Protein AF-A0A9N8F2V8-F1 (afdb_monomer_lite)

Sequence (193 aa):
MSPATIAKNGGYVRLTAEDDPAGSDCGPTEKKDFHFPIFTVLSVLLVLVGGTTMIHHCATSRHGSFGSCSGEGACEG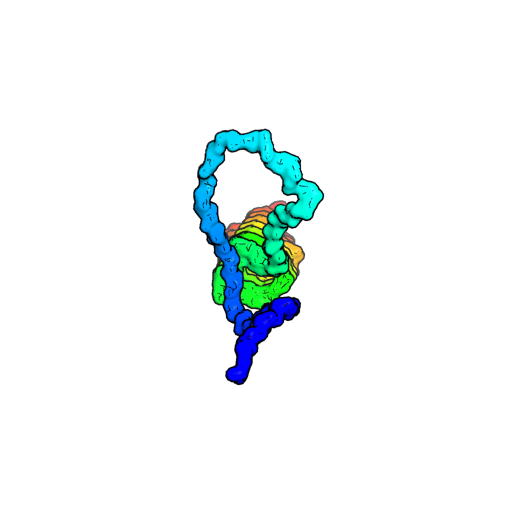NTGTIGFGACNGEHACRFNSASISWGACNGDGACGSNQGPVKQFSCNGDEACSGNSAPAIMWGSCNGDAACQNNSGQIEKASCNGDNACHGNSDHIGPGMCNGDNTCPGNSTTVET

Organism: NCBI:txid568900

InterPro domains:
  IPR019524 Beta-soilenoid domain, diatom-type [PTHR22534] (121-189)
  IPR056057 Domain of unknown function DUF7640 [PF24646] (118-191)

Radius of gyration: 24.84 Å; chains: 1; bounding box: 97×58×32 Å

Foldseek 3Di:
DDDDDDDDDDDDPPPPPDDDPDDDDDDDDDDDDDDDDDDDDDDPPPPPPDDDPVPPPPPPPLFDDALTCQEACLCALECEREEHNASHAHVQQHNPDYHEYHNASHAHLQAANNDEYEYHLASHAHLQARLEQANYAEANASAAHLQAHNPHEDHYANESHEHQQARCHNYAEDHNYSHYHPRHYNHDDHDDD

pLDDT: mean 77.81, std 27.03, range [26.89, 98.88]

Secondary structure (DSSP, 8-state):
---------------------S---------------S-----TTS-SS------------TT-STT-S-STTTTTT--S-B-TT---STTTTTT--SPB-TT---STTTTTT--S-B-TT-S-STTTTTT--SS-B-TT---STTTTTT--S-B-TT-S-STTTTTT--S-B-TT-S-STTSSTT--S-B--

Structure (mmCIF, N/CA/C/O backbone):
data_AF-A0A9N8F2V8-F1
#
_entry.id   AF-A0A9N8F2V8-F1
#
loop_
_atom_site.group_PDB
_atom_site.id
_atom_site.type_symbol
_atom_site.label_atom_id
_atom_site.label_alt_id
_atom_site.label_comp_id
_atom_site.label_asym_id
_atom_site.label_entity_id
_atom_site.label_seq_id
_atom_site.pdbx_PDB_ins_code
_atom_site.Cartn_x
_atom_site.Cartn_y
_atom_site.Cartn_z
_atom_site.occupancy
_atom_site.B_iso_or_equiv
_atom_site.auth_seq_id
_atom_site.auth_comp_id
_atom_site.auth_asym_id
_atom_site.auth_atom_id
_atom_site.pdbx_PDB_model_num
ATOM 1 N N . MET A 1 1 ? -77.816 7.505 -2.450 1.00 29.25 1 MET A N 1
ATOM 2 C CA . MET A 1 1 ? -77.445 7.326 -1.029 1.00 29.25 1 MET A CA 1
ATOM 3 C C . MET A 1 1 ? -76.163 6.513 -1.016 1.00 29.25 1 MET A C 1
ATOM 5 O O . MET A 1 1 ? -76.181 5.446 -1.602 1.00 29.25 1 MET A O 1
ATOM 9 N N . SER A 1 2 ? -75.026 6.914 -0.468 1.00 28.44 2 SER A N 1
ATOM 10 C CA . SER A 1 2 ? -74.581 8.119 0.244 1.00 28.44 2 SER A CA 1
ATOM 11 C C . SER A 1 2 ? -73.026 8.056 0.296 1.00 28.44 2 SER A C 1
ATOM 13 O O . SER A 1 2 ? -72.468 7.045 -0.126 1.00 28.44 2 SER A O 1
ATOM 15 N N . PRO A 1 3 ? -72.323 9.129 0.699 1.00 40.19 3 PRO A N 1
ATOM 16 C CA . PRO A 1 3 ? -71.052 9.570 0.109 1.00 40.19 3 PRO A CA 1
ATOM 17 C C . PRO A 1 3 ? -69.767 9.061 0.795 1.00 40.19 3 PRO A C 1
ATOM 19 O O . PRO A 1 3 ? -69.796 8.386 1.821 1.00 40.19 3 PRO A O 1
ATOM 22 N N . ALA A 1 4 ? -68.629 9.440 0.197 1.00 41.88 4 ALA A N 1
ATOM 23 C CA . ALA A 1 4 ? -67.265 9.215 0.671 1.00 41.88 4 ALA A CA 1
ATOM 24 C C . ALA A 1 4 ? -67.009 9.763 2.088 1.00 41.88 4 ALA A C 1
ATOM 26 O O . ALA A 1 4 ? -67.434 10.868 2.423 1.00 41.88 4 ALA A O 1
ATOM 27 N N . THR A 1 5 ? -66.245 9.007 2.884 1.00 31.61 5 THR A N 1
ATOM 28 C CA . THR A 1 5 ? -65.735 9.424 4.200 1.00 31.61 5 THR A CA 1
ATOM 29 C C . THR A 1 5 ? -64.206 9.421 4.177 1.00 31.61 5 THR A C 1
ATOM 31 O O . THR A 1 5 ? -63.585 8.377 3.999 1.00 31.61 5 THR A O 1
ATOM 34 N N . ILE A 1 6 ? -63.600 10.595 4.366 1.00 38.53 6 ILE A N 1
ATOM 35 C CA . ILE A 1 6 ? -62.177 10.749 4.689 1.00 38.53 6 ILE A CA 1
ATOM 36 C C . ILE A 1 6 ? -62.033 10.546 6.198 1.00 38.53 6 ILE A C 1
ATOM 38 O O . ILE A 1 6 ? -62.563 11.338 6.975 1.00 38.53 6 ILE A O 1
ATOM 42 N N . ALA A 1 7 ? -61.275 9.532 6.610 1.00 32.34 7 ALA A N 1
ATOM 43 C CA . ALA A 1 7 ? -60.756 9.422 7.968 1.00 32.34 7 ALA A CA 1
ATOM 44 C C . ALA A 1 7 ? -59.240 9.665 7.934 1.00 32.34 7 ALA A C 1
ATOM 46 O O . ALA A 1 7 ? -58.475 8.850 7.423 1.00 32.34 7 ALA A O 1
ATOM 47 N N . LYS A 1 8 ? -58.802 10.812 8.464 1.00 46.28 8 LYS A N 1
ATOM 48 C CA . LYS A 1 8 ? -57.394 11.084 8.772 1.00 46.28 8 LYS A CA 1
ATOM 49 C C . LYS A 1 8 ? -57.071 10.427 10.112 1.00 46.28 8 LYS A C 1
ATOM 51 O O . LYS A 1 8 ? -57.431 10.966 11.150 1.00 46.28 8 LYS A O 1
ATOM 56 N N . ASN A 1 9 ? -56.404 9.278 10.079 1.00 35.03 9 ASN A N 1
ATOM 57 C CA . ASN A 1 9 ? -55.717 8.703 11.232 1.00 35.03 9 ASN A CA 1
ATOM 58 C C . ASN A 1 9 ? -54.511 7.879 10.757 1.00 35.03 9 ASN A C 1
ATOM 60 O O . ASN A 1 9 ? -54.674 6.851 10.111 1.00 35.03 9 ASN A O 1
ATOM 64 N N . GLY A 1 10 ? -53.309 8.361 11.084 1.00 40.09 10 GLY A N 1
ATOM 65 C CA . GLY A 1 10 ? -52.162 7.534 11.485 1.00 40.09 10 GLY A CA 1
ATOM 66 C C . GLY A 1 10 ? -51.585 6.485 10.528 1.00 40.09 10 GLY A C 1
ATOM 67 O O . GLY A 1 10 ? -50.896 5.589 11.004 1.00 40.09 10 GLY A O 1
ATOM 68 N N . GLY A 1 11 ? -51.827 6.558 9.220 1.00 26.89 11 GLY A N 1
ATOM 69 C CA . GLY A 1 11 ? -51.254 5.616 8.256 1.00 26.89 11 GLY A CA 1
ATOM 70 C C . GLY A 1 11 ? -49.870 6.043 7.768 1.00 26.89 11 GLY A C 1
ATOM 71 O O . GLY A 1 11 ? -49.771 6.786 6.796 1.00 26.89 11 GLY A O 1
ATOM 72 N N . TYR A 1 12 ? -48.802 5.561 8.409 1.00 33.06 12 TYR A N 1
ATOM 73 C CA . TYR A 1 12 ? -47.501 5.459 7.742 1.00 33.06 12 TYR A CA 1
ATOM 74 C C . TYR A 1 12 ? -47.669 4.534 6.532 1.00 33.06 12 TYR A C 1
ATOM 76 O O . TYR A 1 12 ? -48.054 3.373 6.685 1.00 33.06 12 TYR A O 1
ATOM 84 N N . VAL A 1 13 ? -47.369 5.032 5.335 1.00 31.48 13 VAL A N 1
ATOM 85 C CA . VAL A 1 13 ? -47.171 4.164 4.175 1.00 31.48 13 VAL A CA 1
ATOM 86 C C . VAL A 1 13 ? -45.858 3.424 4.417 1.00 31.48 13 VAL A C 1
ATOM 88 O O . VAL A 1 13 ? -44.779 4.003 4.307 1.00 31.48 13 VAL A O 1
ATOM 91 N N . ARG A 1 14 ? -45.944 2.150 4.815 1.00 38.12 14 ARG A N 1
ATOM 92 C CA . ARG A 1 14 ? -44.817 1.220 4.716 1.00 38.12 14 ARG A CA 1
ATOM 93 C C . ARG A 1 14 ? -44.563 1.007 3.227 1.00 38.12 14 ARG A C 1
ATOM 95 O O . ARG A 1 14 ? -45.300 0.263 2.590 1.00 38.12 14 ARG A O 1
ATOM 102 N N . LEU A 1 15 ? -43.540 1.662 2.690 1.00 31.22 15 LEU A N 1
ATOM 103 C CA . LEU A 1 15 ? -42.884 1.155 1.494 1.00 31.22 15 LEU A CA 1
ATOM 104 C C . LEU A 1 15 ? -42.087 -0.065 1.959 1.00 31.22 15 LEU A C 1
ATOM 106 O O . LEU A 1 15 ? -41.149 0.057 2.747 1.00 31.22 15 LEU A O 1
ATOM 110 N N . THR A 1 16 ? -42.557 -1.252 1.596 1.00 33.12 16 THR A N 1
ATOM 111 C CA . THR A 1 16 ? -41.766 -2.473 1.705 1.00 33.12 16 THR A CA 1
ATOM 112 C C . THR A 1 16 ? -40.553 -2.300 0.802 1.00 33.12 16 THR A C 1
ATOM 114 O O . THR A 1 16 ? -40.714 -1.983 -0.372 1.00 33.12 16 THR A O 1
ATOM 117 N N . ALA A 1 17 ? -39.355 -2.440 1.371 1.00 36.47 17 ALA A N 1
ATOM 118 C CA . ALA A 1 17 ? -38.138 -2.600 0.592 1.00 36.47 17 ALA A CA 1
ATOM 119 C C . ALA A 1 17 ? -38.263 -3.935 -0.147 1.00 36.47 17 ALA A C 1
ATOM 121 O O . ALA A 1 17 ? -38.133 -4.997 0.461 1.00 36.47 17 ALA A O 1
ATOM 122 N N . GLU A 1 18 ? -38.649 -3.853 -1.413 1.00 34.34 18 GLU A N 1
ATOM 123 C CA . GLU A 1 18 ? -38.415 -4.912 -2.381 1.00 34.34 18 GLU A CA 1
ATOM 124 C C . GLU A 1 18 ? -36.960 -4.793 -2.847 1.00 34.34 18 GLU A C 1
ATOM 126 O O . GLU A 1 18 ? -36.374 -3.711 -2.833 1.00 34.34 18 GLU A O 1
ATOM 131 N N . ASP A 1 19 ? -36.373 -5.945 -3.131 1.00 36.28 19 ASP A N 1
ATOM 132 C CA . ASP A 1 19 ? -34.954 -6.195 -3.340 1.00 36.28 19 ASP A CA 1
ATOM 133 C C . ASP A 1 19 ? -34.280 -5.245 -4.351 1.00 36.28 19 ASP A C 1
ATOM 135 O O . ASP A 1 19 ? -34.554 -5.325 -5.545 1.00 36.28 19 ASP A O 1
ATOM 139 N N . ASP A 1 20 ? -33.319 -4.433 -3.893 1.00 35.50 20 ASP A N 1
ATOM 140 C CA . ASP A 1 20 ? -32.356 -3.743 -4.765 1.00 35.50 20 ASP A CA 1
ATOM 141 C C . ASP A 1 20 ? -30.947 -4.338 -4.554 1.00 35.50 20 ASP A C 1
ATOM 143 O O . ASP A 1 20 ? -30.292 -4.063 -3.539 1.00 35.50 20 ASP A O 1
ATOM 147 N N . PRO A 1 21 ? -30.451 -5.180 -5.482 1.00 39.88 21 PRO A N 1
ATOM 148 C CA . PRO A 1 21 ? -29.066 -5.613 -5.512 1.00 39.88 21 PRO A CA 1
ATOM 149 C C . PRO A 1 21 ? -28.220 -4.567 -6.255 1.00 39.88 21 PRO A C 1
ATOM 151 O O . PRO A 1 21 ? -28.520 -4.215 -7.388 1.00 39.88 21 PRO A O 1
ATOM 154 N N . ALA A 1 22 ? -27.123 -4.141 -5.627 1.00 41.94 22 ALA A N 1
ATOM 155 C CA . ALA A 1 22 ? -26.051 -3.316 -6.197 1.00 41.94 22 ALA A CA 1
ATOM 156 C C . ALA A 1 22 ? -26.420 -1.883 -6.658 1.00 41.94 22 ALA A C 1
ATOM 158 O O . ALA A 1 22 ? -27.154 -1.663 -7.611 1.00 41.94 22 ALA A O 1
ATOM 159 N N . GLY A 1 23 ? -25.762 -0.895 -6.038 1.00 48.50 23 GLY A N 1
ATOM 160 C CA . GLY A 1 23 ? -25.629 0.462 -6.580 1.00 48.50 23 GLY A CA 1
ATOM 161 C C . GLY A 1 23 ? -26.514 1.513 -5.912 1.00 48.50 23 GLY A C 1
ATOM 162 O O . GLY A 1 23 ? -27.555 1.884 -6.441 1.00 48.50 23 GLY A O 1
ATOM 163 N N . SER A 1 24 ? -26.072 2.066 -4.778 1.00 45.72 24 SER A N 1
ATOM 164 C CA . SER A 1 24 ? -26.657 3.298 -4.233 1.00 45.72 24 SER A CA 1
ATOM 165 C C . SER A 1 24 ? -25.718 4.481 -4.468 1.00 45.72 24 SER A C 1
ATOM 167 O O . SER A 1 24 ? -24.739 4.686 -3.746 1.00 45.72 24 SER A O 1
ATOM 169 N N . ASP A 1 25 ? -26.063 5.228 -5.509 1.00 39.81 25 ASP A N 1
ATOM 170 C CA . ASP A 1 25 ? -25.482 6.480 -5.976 1.00 39.81 25 ASP A CA 1
ATOM 171 C C . ASP A 1 25 ? -25.506 7.561 -4.873 1.00 39.81 25 ASP A C 1
ATOM 173 O O . ASP A 1 25 ? -26.567 7.931 -4.367 1.00 39.81 25 ASP A O 1
ATOM 177 N N . CYS A 1 26 ? -24.338 8.087 -4.493 1.00 45.00 26 CYS A N 1
ATOM 178 C CA . CYS A 1 26 ? -24.201 9.223 -3.572 1.00 45.00 26 CYS A CA 1
ATOM 179 C C . CYS A 1 26 ? -23.613 10.437 -4.315 1.00 45.00 26 CYS A C 1
ATOM 181 O O . CYS A 1 26 ? -22.503 10.881 -4.017 1.00 45.00 26 CYS A O 1
ATOM 183 N N . GLY A 1 27 ? -24.331 10.961 -5.312 1.00 36.22 27 GLY A N 1
ATOM 184 C CA . GLY A 1 27 ? -23.970 12.201 -6.015 1.00 36.22 27 GLY A CA 1
ATOM 185 C C . GLY A 1 27 ? -24.454 13.471 -5.289 1.00 36.22 27 GLY A C 1
ATOM 186 O O . GLY A 1 27 ? -25.448 13.421 -4.559 1.00 36.22 27 GLY A O 1
ATOM 187 N N . PRO A 1 28 ? -23.798 14.637 -5.468 1.00 37.59 28 PRO A N 1
ATOM 188 C CA . PRO A 1 28 ? -24.218 15.878 -4.835 1.00 37.59 28 PRO A CA 1
ATOM 189 C C . PRO A 1 28 ? -25.418 16.467 -5.585 1.00 37.59 28 PRO A C 1
ATOM 191 O O . PRO A 1 28 ? -25.350 16.734 -6.783 1.00 37.59 28 PRO A O 1
ATOM 194 N N . THR A 1 29 ? -26.514 16.753 -4.881 1.00 35.34 29 THR A N 1
ATOM 195 C CA . THR A 1 29 ? -27.511 17.695 -5.402 1.00 35.34 29 THR A CA 1
ATOM 196 C C . THR A 1 29 ? -26.920 19.101 -5.322 1.00 35.34 29 THR A C 1
ATOM 198 O O . THR A 1 29 ? -26.902 19.703 -4.246 1.00 35.34 29 THR A O 1
ATOM 201 N N . GLU A 1 30 ? -26.432 19.637 -6.443 1.00 40.56 30 GLU A N 1
ATOM 202 C CA . GLU A 1 30 ? -26.206 21.076 -6.579 1.00 40.56 30 GLU A CA 1
ATOM 203 C C . GLU A 1 30 ? -27.518 21.812 -6.262 1.00 40.56 30 GLU A C 1
ATOM 205 O O . GLU A 1 30 ? -28.493 21.722 -7.010 1.00 40.56 30 GLU A O 1
ATOM 210 N N . LYS A 1 31 ? -27.554 22.579 -5.169 1.00 32.16 31 LYS A N 1
ATOM 211 C CA . LYS A 1 31 ? -28.490 23.701 -5.057 1.00 32.16 31 LYS A CA 1
ATOM 212 C C . LYS A 1 31 ? -27.735 24.978 -5.367 1.00 32.16 31 LYS A C 1
ATOM 214 O O . LYS A 1 31 ? -26.935 25.458 -4.569 1.00 32.16 31 LYS A O 1
ATOM 219 N N . LYS A 1 32 ? -28.007 25.481 -6.565 1.00 35.25 32 LYS A N 1
ATOM 220 C CA . LYS A 1 32 ? -27.600 26.795 -7.033 1.00 35.25 32 LYS A CA 1
ATOM 221 C C . LYS A 1 32 ? -28.274 27.907 -6.223 1.00 35.25 32 LYS A C 1
ATOM 223 O O . LYS A 1 32 ? -29.397 27.761 -5.741 1.00 35.25 32 LYS A O 1
ATOM 228 N N . ASP A 1 33 ? -27.527 29.004 -6.180 1.00 33.19 33 ASP A N 1
ATOM 229 C CA . ASP A 1 33 ? -27.914 30.397 -5.955 1.00 33.19 33 ASP A CA 1
ATOM 230 C C . ASP A 1 33 ? -27.968 30.909 -4.511 1.00 33.19 33 ASP A C 1
ATOM 232 O O . ASP A 1 33 ? -28.994 30.959 -3.835 1.00 33.19 33 ASP A O 1
ATOM 236 N N . PHE A 1 34 ? -26.801 31.407 -4.090 1.00 40.47 34 PHE A N 1
ATOM 237 C CA . PHE A 1 34 ? -26.632 32.347 -2.993 1.00 40.47 34 PHE A CA 1
ATOM 238 C C . PHE A 1 34 ? -26.636 33.777 -3.553 1.00 40.47 34 PHE A C 1
ATOM 240 O O . PHE A 1 34 ? -25.674 34.200 -4.194 1.00 40.47 34 PHE A O 1
ATOM 247 N N . HIS A 1 35 ? -27.704 34.531 -3.292 1.00 36.41 35 HIS A N 1
ATOM 248 C CA . HIS A 1 35 ? -27.644 35.989 -3.157 1.00 36.41 35 HIS A CA 1
ATOM 249 C C . HIS A 1 35 ? -28.951 36.525 -2.564 1.00 36.41 35 HIS A C 1
ATOM 251 O O . HIS A 1 35 ? -29.979 36.448 -3.220 1.00 36.41 35 HIS A O 1
ATOM 257 N N . PHE A 1 36 ? -28.905 37.133 -1.376 1.00 34.44 36 PHE A N 1
ATOM 258 C CA . PHE A 1 36 ? -29.790 38.248 -1.010 1.00 34.44 36 PHE A CA 1
ATOM 259 C C . PHE A 1 36 ? -29.058 39.158 -0.001 1.00 34.44 36 PHE A C 1
ATOM 261 O O . PHE A 1 36 ? -28.475 38.649 0.959 1.00 34.44 36 PHE A O 1
ATOM 268 N N . PRO A 1 37 ? -29.010 40.483 -0.237 1.00 35.88 37 PRO A N 1
ATOM 269 C CA . PRO A 1 37 ? -28.226 41.424 0.552 1.00 35.88 37 PRO A CA 1
ATOM 270 C C . PRO A 1 37 ? -28.913 41.796 1.876 1.00 35.88 37 PRO A C 1
ATOM 272 O O . PRO A 1 37 ? -30.120 41.657 2.029 1.00 35.88 37 PRO A O 1
ATOM 275 N N . ILE A 1 38 ? -2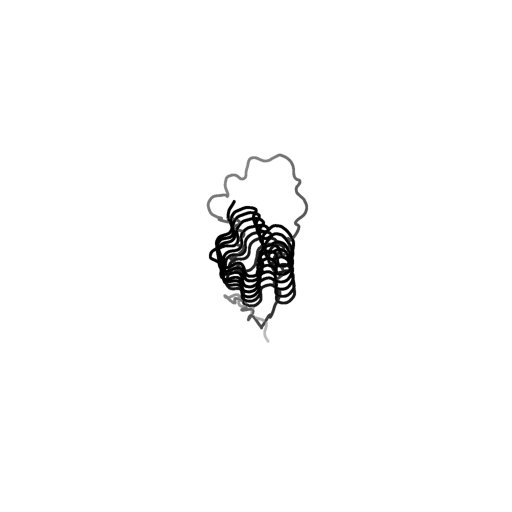8.077 42.267 2.806 1.00 50.44 38 ILE A N 1
ATOM 276 C CA . ILE A 1 38 ? -28.275 43.264 3.878 1.00 50.44 38 ILE A CA 1
ATOM 277 C C . ILE A 1 38 ? -29.737 43.700 4.140 1.00 50.44 38 ILE A C 1
ATOM 279 O O . ILE A 1 38 ? -30.413 44.154 3.228 1.00 50.44 38 ILE A O 1
ATOM 283 N N . PHE A 1 39 ? -30.117 43.702 5.431 1.00 42.69 39 PHE A N 1
ATOM 284 C CA . PHE A 1 39 ? -31.341 44.217 6.088 1.00 42.69 39 PHE A CA 1
ATOM 285 C C . PHE A 1 39 ? -32.352 43.149 6.549 1.00 42.69 39 PHE A C 1
ATOM 287 O O . PHE A 1 39 ? -33.236 42.731 5.814 1.00 42.69 39 PHE A O 1
ATOM 294 N N . THR A 1 40 ? -32.307 42.784 7.835 1.00 45.53 40 THR A N 1
ATOM 295 C CA . THR A 1 40 ? -33.306 43.207 8.845 1.00 45.53 40 THR A CA 1
ATOM 296 C C . THR A 1 40 ? -33.057 42.488 10.175 1.00 45.53 40 THR A C 1
ATOM 298 O O . THR A 1 40 ? -33.166 41.274 10.318 1.00 45.53 40 THR A O 1
ATOM 301 N N . VAL A 1 41 ? -32.691 43.282 11.175 1.00 49.38 41 VAL A N 1
ATOM 302 C CA . VAL A 1 41 ? -32.458 42.890 12.565 1.00 49.38 41 VAL A CA 1
ATOM 303 C C . VAL A 1 41 ? -33.821 42.749 13.256 1.00 49.38 41 VAL A C 1
ATOM 305 O O . VAL A 1 41 ? -34.238 43.670 13.944 1.00 49.38 41 VAL A O 1
ATOM 308 N N . LEU A 1 42 ? -34.573 41.664 13.016 1.00 44.31 42 LEU A N 1
ATOM 309 C CA . LEU A 1 42 ? -35.801 41.365 13.784 1.00 44.31 42 LEU A CA 1
ATOM 310 C C . LEU A 1 42 ? -36.321 39.916 13.639 1.00 44.31 42 LEU A C 1
ATOM 312 O O . LEU A 1 42 ? -37.507 39.691 13.421 1.00 44.31 42 LEU A O 1
ATOM 316 N N . SER A 1 43 ? -35.459 38.909 13.772 1.00 44.44 43 SER A N 1
ATOM 317 C CA . SER A 1 43 ? -35.891 37.493 13.800 1.00 44.44 43 SER A CA 1
ATOM 318 C C . SER A 1 43 ? -35.176 36.637 14.856 1.00 44.44 43 SER A C 1
ATOM 320 O O . SER A 1 43 ? -35.322 35.419 14.891 1.00 44.44 43 SER A O 1
ATOM 322 N N . VAL A 1 44 ? -34.490 37.276 15.811 1.00 46.66 44 VAL A N 1
ATOM 323 C CA . VAL A 1 44 ? -33.744 36.630 16.916 1.00 46.66 44 VAL A CA 1
ATOM 324 C C . VAL A 1 44 ? -34.659 35.973 17.978 1.00 46.66 44 VAL A C 1
ATOM 326 O O . VAL A 1 44 ? -34.177 35.420 18.958 1.00 46.66 44 VAL A O 1
ATOM 329 N N . LEU A 1 45 ? -35.984 35.941 17.786 1.00 40.97 45 LEU A N 1
ATOM 330 C CA . LEU A 1 45 ? -36.942 35.387 18.760 1.00 40.97 45 LEU A CA 1
ATOM 331 C C . LEU A 1 45 ? -37.602 34.053 18.363 1.00 40.97 45 LEU A C 1
ATOM 333 O O . LEU A 1 45 ? -38.637 33.696 18.919 1.00 40.97 45 LEU A O 1
ATOM 337 N N . LEU A 1 46 ? -37.004 33.285 17.445 1.00 43.50 46 LEU A N 1
ATOM 338 C CA . LEU A 1 46 ? -37.517 31.958 17.059 1.00 43.50 46 LEU A CA 1
ATOM 339 C C . LEU A 1 46 ? -36.424 30.879 16.959 1.00 43.50 46 LEU A C 1
ATOM 341 O O . LEU A 1 46 ? -36.493 29.987 16.123 1.00 43.50 46 LEU A O 1
ATOM 345 N N . VAL A 1 47 ? -35.413 30.943 17.832 1.00 46.91 47 VAL A N 1
ATOM 346 C CA . VAL A 1 47 ? -34.311 29.953 17.884 1.00 46.91 47 VAL A CA 1
ATOM 347 C C . VAL A 1 47 ? -34.406 29.019 19.111 1.00 46.91 47 VAL A C 1
ATOM 349 O O . VAL A 1 47 ? -33.513 28.217 19.348 1.00 46.91 47 VAL A O 1
ATOM 352 N N . LEU A 1 48 ? -35.496 29.052 19.896 1.00 43.16 48 LEU A N 1
ATOM 353 C CA . LEU A 1 48 ? -35.568 28.325 21.182 1.00 43.16 48 LEU A CA 1
ATOM 354 C C . LEU A 1 48 ? -36.396 27.023 21.233 1.00 43.16 48 LEU A C 1
ATOM 356 O O . LEU A 1 48 ? -36.476 26.441 22.309 1.00 43.16 48 LEU A O 1
ATOM 360 N N . VAL A 1 49 ? -36.967 26.495 20.138 1.00 47.47 49 VAL A N 1
ATOM 361 C CA . VAL A 1 49 ? -37.678 25.183 20.216 1.00 47.47 49 VAL A CA 1
ATOM 362 C C . VAL A 1 49 ? -37.564 24.278 18.977 1.00 47.47 49 VAL A C 1
ATOM 364 O O . VAL A 1 49 ? -38.171 23.214 18.932 1.00 47.47 49 VAL A O 1
ATOM 367 N N . GLY A 1 50 ? -36.784 24.646 17.960 1.00 37.12 50 GLY A N 1
ATOM 368 C CA . GLY A 1 50 ? -36.743 23.916 16.687 1.00 37.12 50 GLY A CA 1
ATOM 369 C C . GLY A 1 50 ? -35.339 23.476 16.319 1.00 37.12 50 GLY A C 1
ATOM 370 O O . GLY A 1 50 ? -34.708 24.092 15.467 1.00 37.12 50 GLY A O 1
ATOM 371 N N . GLY A 1 51 ? -34.848 22.421 16.967 1.00 50.12 51 GLY A N 1
ATOM 372 C CA . GLY A 1 51 ? -33.623 21.753 16.551 1.00 50.12 51 GLY A CA 1
ATOM 373 C C . GLY A 1 51 ? -33.719 21.302 15.095 1.00 50.12 51 GLY A C 1
ATOM 374 O O . GLY A 1 51 ? -34.514 20.435 14.762 1.00 50.12 51 GLY A O 1
ATOM 375 N N . THR A 1 52 ? -32.875 21.865 14.240 1.00 43.72 52 THR A N 1
ATOM 376 C CA . THR A 1 52 ? -32.343 21.157 13.075 1.00 43.72 52 THR A CA 1
ATOM 377 C C . THR A 1 52 ? -30.865 21.491 12.997 1.00 43.72 52 THR A C 1
ATOM 379 O O . THR A 1 52 ? -30.395 22.297 12.199 1.00 43.72 52 THR A O 1
ATOM 382 N N . THR A 1 53 ? -30.093 20.846 13.870 1.00 38.91 53 THR A N 1
ATOM 383 C CA . THR A 1 53 ? -28.752 20.464 13.457 1.00 38.91 53 THR A CA 1
ATOM 384 C C . THR A 1 53 ? -28.939 19.726 12.133 1.00 38.91 53 THR A C 1
ATOM 386 O O . THR A 1 53 ? -29.551 18.661 12.080 1.00 38.91 53 THR A O 1
ATOM 389 N N . MET A 1 54 ? -28.480 20.326 11.036 1.00 41.06 54 MET A N 1
ATOM 390 C CA . MET A 1 54 ? -28.218 19.610 9.794 1.00 41.06 54 MET A CA 1
ATOM 391 C C . MET A 1 54 ? -27.049 18.675 10.087 1.00 41.06 54 MET A C 1
ATOM 393 O O . MET A 1 54 ? -25.916 18.900 9.672 1.00 41.06 54 MET A O 1
ATOM 397 N N . ILE A 1 55 ? -27.319 17.642 10.880 1.00 43.69 55 ILE A N 1
ATOM 398 C CA . ILE A 1 55 ? -26.489 16.464 10.928 1.00 43.69 55 ILE A CA 1
ATOM 399 C C . ILE A 1 55 ? -26.759 15.844 9.563 1.00 43.69 55 ILE A C 1
ATOM 401 O O . ILE A 1 55 ? -27.745 15.128 9.377 1.00 43.69 55 ILE A O 1
ATOM 405 N N . HIS A 1 56 ? -25.932 16.213 8.582 1.00 37.72 56 HIS A N 1
ATOM 406 C CA . HIS A 1 56 ? -25.685 15.368 7.428 1.00 37.72 56 HIS A CA 1
ATOM 407 C C . HIS A 1 56 ? -25.169 14.053 8.006 1.00 37.72 56 HIS A C 1
ATOM 409 O O . HIS A 1 56 ? -23.972 13.826 8.153 1.00 37.72 56 HIS A O 1
ATOM 415 N N . HIS A 1 57 ? -26.110 13.210 8.417 1.00 38.19 57 HIS A N 1
ATOM 416 C CA . HIS A 1 57 ? -25.885 11.804 8.610 1.00 38.19 57 HIS A CA 1
ATOM 417 C C . HIS A 1 57 ? -25.646 11.267 7.204 1.00 38.19 57 HIS A C 1
ATOM 419 O O . HIS A 1 57 ? -26.549 10.734 6.566 1.00 38.19 57 HIS A O 1
ATOM 425 N N . CYS A 1 58 ? -24.405 11.382 6.732 1.00 42.88 58 CYS A N 1
ATOM 426 C CA . CYS A 1 58 ? -23.850 10.241 6.037 1.00 42.88 58 CYS A CA 1
ATOM 427 C C . CYS A 1 58 ? -23.794 9.161 7.116 1.00 42.88 58 CYS A C 1
ATOM 429 O O . CYS A 1 58 ? -22.855 9.091 7.910 1.00 42.88 58 CYS A O 1
ATOM 431 N N . ALA A 1 59 ? -24.905 8.433 7.267 1.00 41.28 59 ALA A N 1
ATOM 432 C CA . ALA A 1 59 ? -24.895 7.196 8.011 1.00 41.28 59 ALA A CA 1
ATOM 433 C C . ALA A 1 59 ? -23.691 6.423 7.488 1.00 41.28 59 ALA A C 1
ATOM 435 O O . ALA A 1 59 ? -23.474 6.378 6.280 1.00 41.28 59 ALA A O 1
ATOM 436 N N . THR A 1 60 ? -22.896 5.914 8.418 1.00 46.06 60 THR A N 1
ATOM 437 C CA . THR A 1 60 ? -21.734 5.056 8.229 1.00 46.06 60 THR A CA 1
ATOM 438 C C . THR A 1 60 ? -22.068 3.892 7.298 1.00 46.06 60 THR A C 1
ATOM 440 O O . THR A 1 60 ? -22.264 2.758 7.736 1.00 46.06 60 THR A O 1
ATOM 443 N N . SER A 1 61 ? -22.171 4.147 6.003 1.00 46.97 61 SER A N 1
ATOM 444 C CA . SER A 1 61 ? -22.049 3.107 5.016 1.00 46.97 61 SER A CA 1
ATOM 445 C C . SER A 1 61 ? -20.594 2.694 5.130 1.00 46.97 61 SER A C 1
ATOM 447 O O . SER A 1 61 ? -19.671 3.506 5.053 1.00 46.97 61 SER A O 1
ATOM 449 N N . ARG A 1 62 ? -20.369 1.405 5.369 1.00 51.81 62 ARG A N 1
ATOM 450 C CA . ARG A 1 62 ? -19.014 0.845 5.406 1.00 51.81 62 ARG A CA 1
ATOM 451 C C . ARG A 1 62 ? -18.272 1.039 4.065 1.00 51.81 62 ARG A C 1
ATOM 453 O O . ARG A 1 62 ? -17.124 0.634 3.954 1.00 51.81 62 ARG A O 1
ATOM 460 N N . HIS A 1 63 ? -18.938 1.621 3.060 1.00 53.66 63 HIS A N 1
ATOM 461 C CA . HIS A 1 63 ? -18.532 1.762 1.664 1.00 53.66 63 HIS A CA 1
ATOM 462 C C . HIS A 1 63 ? -18.695 3.193 1.095 1.00 53.66 63 HIS A C 1
ATOM 464 O O . HIS A 1 63 ? -18.336 3.414 -0.052 1.00 53.66 63 HIS A O 1
ATOM 470 N N . GLY A 1 64 ? -19.238 4.176 1.828 1.00 53.34 64 GLY A N 1
ATOM 471 C CA . GLY A 1 64 ? -19.650 5.464 1.237 1.00 53.34 64 GLY A CA 1
ATOM 472 C C . GLY A 1 64 ? -18.784 6.646 1.631 1.00 53.34 64 GLY A C 1
ATOM 473 O O . GLY A 1 64 ? -19.178 7.499 2.428 1.00 53.34 64 GLY A O 1
ATOM 474 N N . SER A 1 65 ? -17.636 6.737 0.975 1.00 60.06 65 SER A N 1
ATOM 475 C CA . SER A 1 65 ? -17.003 8.024 0.723 1.00 60.06 65 SER A CA 1
ATOM 476 C C . SER A 1 65 ? -17.133 8.345 -0.767 1.00 60.06 65 SER A C 1
ATOM 478 O O . SER A 1 65 ? -17.057 7.451 -1.602 1.00 60.06 65 SER A O 1
ATOM 480 N N . PHE A 1 66 ? -17.379 9.611 -1.104 1.00 76.38 66 PHE A N 1
ATOM 481 C CA . PHE A 1 66 ? -17.544 10.057 -2.491 1.00 76.38 66 PHE A CA 1
ATOM 482 C C . PHE A 1 66 ? -16.362 9.603 -3.374 1.00 76.38 66 PHE A C 1
ATOM 484 O O . PHE A 1 66 ? -15.207 9.693 -2.956 1.00 76.38 66 PHE A O 1
ATOM 491 N N . GLY A 1 67 ? -16.653 9.106 -4.581 1.00 82.00 67 GLY A N 1
ATOM 492 C CA . GLY A 1 67 ? -15.637 8.631 -5.529 1.00 82.00 67 GLY A CA 1
ATOM 493 C C . GLY A 1 67 ? -14.933 7.322 -5.145 1.00 82.00 67 GLY A C 1
ATOM 494 O O . GLY A 1 67 ? -13.820 7.095 -5.612 1.00 82.00 67 GLY A O 1
ATOM 495 N N . SER A 1 68 ? -15.534 6.500 -4.281 1.00 91.06 68 SER A N 1
ATOM 496 C CA . SER A 1 68 ? -15.030 5.166 -3.925 1.00 91.06 68 SER A CA 1
ATOM 497 C C . SER A 1 68 ? -15.920 4.056 -4.479 1.00 91.06 68 SER A C 1
ATOM 499 O O . SER A 1 68 ? -17.086 4.297 -4.789 1.00 91.06 68 SER A O 1
ATOM 501 N N . CYS A 1 69 ? -15.389 2.830 -4.544 1.00 94.44 69 CYS A N 1
ATOM 502 C CA . CYS A 1 69 ? -16.111 1.655 -5.050 1.00 94.44 69 CYS A CA 1
ATOM 503 C C . CYS A 1 69 ? -16.592 1.821 -6.503 1.00 94.44 69 CYS A C 1
ATOM 505 O O . CYS A 1 69 ? -17.656 1.319 -6.872 1.00 94.44 69 CYS A O 1
ATOM 507 N N . SER A 1 70 ? -15.820 2.536 -7.327 1.00 91.88 70 SER A N 1
ATOM 508 C CA . SER A 1 70 ? -16.144 2.770 -8.736 1.00 91.88 70 SER A CA 1
ATOM 509 C C . SER A 1 70 ? -15.581 1.622 -9.579 1.00 91.88 70 SER A C 1
ATOM 511 O O . SER A 1 70 ? -14.430 1.662 -10.002 1.00 91.88 70 SER A O 1
ATOM 513 N N . GLY A 1 71 ? -16.369 0.568 -9.771 1.00 92.88 71 GLY A N 1
ATOM 514 C CA . GLY A 1 71 ? -16.000 -0.608 -10.563 1.00 92.88 71 GLY A CA 1
ATOM 515 C C . GLY A 1 71 ? -16.956 -1.771 -10.308 1.00 92.88 71 GLY A C 1
ATOM 516 O O . GLY A 1 71 ? -17.627 -1.816 -9.271 1.00 92.88 71 GLY A O 1
ATOM 517 N N . GLU A 1 72 ? -17.051 -2.710 -11.250 1.00 94.75 72 GLU A N 1
ATOM 518 C CA . GLU A 1 72 ? -17.905 -3.886 -11.070 1.00 94.75 72 GLU A CA 1
ATOM 519 C C . GLU A 1 72 ? -17.430 -4.700 -9.863 1.00 94.75 72 GLU A C 1
ATOM 521 O O . GLU A 1 72 ? -16.251 -5.021 -9.720 1.00 94.75 72 GLU A O 1
ATOM 526 N N . GLY A 1 73 ? -18.347 -4.960 -8.926 1.00 94.31 73 GLY A N 1
ATOM 527 C CA . GLY A 1 73 ? -18.037 -5.697 -7.703 1.00 94.31 73 GLY A CA 1
ATOM 528 C C . GLY A 1 73 ? -16.880 -5.111 -6.882 1.00 94.31 73 GLY A C 1
ATOM 529 O O . GLY A 1 73 ? -16.316 -5.842 -6.067 1.00 94.31 73 GLY A O 1
ATOM 530 N N . ALA A 1 74 ? -16.525 -3.829 -7.070 1.00 96.75 74 ALA A N 1
ATOM 531 C CA . ALA A 1 74 ? -15.328 -3.207 -6.499 1.00 96.75 74 ALA A CA 1
ATOM 532 C C . ALA A 1 74 ? -15.217 -3.418 -4.987 1.00 96.75 74 ALA A C 1
ATOM 534 O O . ALA A 1 74 ? -14.140 -3.665 -4.462 1.00 96.75 74 ALA A O 1
ATOM 535 N N . CYS A 1 75 ? -16.343 -3.371 -4.282 1.00 96.56 75 CYS A N 1
ATOM 536 C CA . CYS A 1 75 ? -16.394 -3.530 -2.833 1.00 96.56 75 CYS A CA 1
ATOM 537 C C . CYS A 1 75 ? -17.220 -4.749 -2.401 1.00 96.56 75 CYS A C 1
ATOM 539 O O . CYS A 1 75 ? -17.587 -4.866 -1.234 1.00 96.56 75 CYS A O 1
ATOM 541 N N . GLU A 1 76 ? -17.524 -5.676 -3.314 1.00 95.31 76 GLU A N 1
ATOM 542 C CA . GLU A 1 76 ? -18.303 -6.878 -3.002 1.00 95.31 76 GLU A CA 1
ATOM 543 C C . GLU A 1 76 ? -17.686 -7.630 -1.809 1.00 95.31 76 GLU A C 1
ATOM 545 O O . GLU A 1 76 ? -16.497 -7.940 -1.788 1.00 95.31 76 GLU A O 1
ATOM 550 N N . GLY A 1 77 ? -18.489 -7.895 -0.775 1.00 95.25 77 GLY A N 1
ATOM 551 C CA . GLY A 1 77 ? -18.038 -8.626 0.411 1.00 95.25 77 GLY A CA 1
ATOM 552 C C . GLY A 1 77 ? -17.009 -7.899 1.288 1.00 95.25 77 GLY A C 1
ATOM 553 O O . GLY A 1 77 ? -16.511 -8.499 2.239 1.00 95.25 77 GLY A O 1
ATOM 554 N N . ASN A 1 78 ? -16.695 -6.624 1.025 1.00 95.69 78 ASN A N 1
ATOM 555 C CA . ASN A 1 78 ? -15.824 -5.838 1.895 1.00 95.69 78 ASN A CA 1
ATOM 556 C C . ASN A 1 78 ? -16.483 -5.598 3.266 1.00 95.69 78 ASN A C 1
ATOM 558 O O . ASN A 1 78 ? -17.600 -5.074 3.357 1.00 95.69 78 ASN A O 1
ATOM 562 N N . THR A 1 79 ? -15.755 -5.921 4.334 1.00 95.56 79 THR A N 1
ATOM 563 C CA . THR A 1 79 ? -16.165 -5.699 5.731 1.00 95.56 79 THR A CA 1
ATOM 564 C C . THR A 1 79 ? -15.384 -4.579 6.422 1.00 95.56 79 THR A C 1
ATOM 566 O O . THR A 1 79 ? -15.831 -4.097 7.468 1.00 95.56 79 THR A O 1
ATOM 569 N N . GLY A 1 80 ? -14.269 -4.142 5.824 1.00 94.50 80 GLY A N 1
ATOM 570 C CA . GLY A 1 80 ? -13.430 -3.046 6.302 1.00 94.50 80 GLY A CA 1
ATOM 571 C C . GLY A 1 80 ? -13.980 -1.652 5.977 1.00 94.50 80 GLY A C 1
ATOM 572 O O . GLY A 1 80 ? -14.966 -1.500 5.257 1.00 94.50 80 GLY A O 1
ATOM 573 N N . THR A 1 81 ? -13.352 -0.608 6.520 1.00 94.56 81 THR A N 1
ATOM 574 C CA . THR A 1 81 ? -13.714 0.789 6.220 1.00 94.56 81 THR A CA 1
ATOM 575 C C . THR A 1 81 ? -13.043 1.262 4.937 1.00 94.56 81 THR A C 1
ATOM 577 O O . THR A 1 81 ? -11.846 1.030 4.777 1.00 94.56 81 THR A O 1
ATOM 580 N N . ILE A 1 82 ? -13.765 2.002 4.095 1.00 95.81 82 ILE A N 1
ATOM 581 C CA . ILE A 1 82 ? -13.243 2.551 2.837 1.00 95.81 82 ILE A CA 1
ATOM 582 C C . ILE A 1 82 ? -13.187 4.082 2.904 1.00 95.81 82 ILE A C 1
ATOM 584 O O . ILE A 1 82 ? -14.196 4.749 3.149 1.00 95.81 82 ILE A O 1
ATOM 588 N N . GLY A 1 83 ? -11.991 4.637 2.704 1.00 94.12 83 GLY A N 1
ATOM 589 C CA . GLY A 1 83 ? -11.759 6.073 2.570 1.00 94.12 83 GLY A CA 1
ATOM 590 C C . GLY A 1 83 ? -12.229 6.628 1.223 1.00 94.12 83 GLY A C 1
ATOM 591 O O . GLY A 1 83 ? -12.572 5.882 0.314 1.00 94.12 83 GLY A O 1
ATOM 592 N N . PHE A 1 84 ? -12.248 7.954 1.088 1.00 93.62 84 PHE A N 1
ATOM 593 C CA . PHE A 1 84 ? -12.616 8.642 -0.159 1.00 93.62 84 PHE A CA 1
ATOM 594 C C . PHE A 1 84 ? -11.680 8.268 -1.318 1.00 93.62 84 PHE A C 1
ATOM 596 O O . PHE A 1 84 ? -10.485 8.066 -1.104 1.00 93.62 84 PHE A O 1
ATOM 603 N N . GLY A 1 85 ? -12.193 8.226 -2.550 1.00 93.25 85 GLY A N 1
ATOM 604 C CA . GLY A 1 85 ? -11.355 8.026 -3.737 1.00 93.25 85 GLY A CA 1
ATOM 605 C C . GLY A 1 85 ? -10.616 6.684 -3.772 1.00 93.25 85 GLY A C 1
ATOM 606 O O . GLY A 1 85 ? -9.554 6.614 -4.383 1.00 93.25 85 GLY A O 1
ATOM 607 N N . ALA A 1 86 ? -11.103 5.672 -3.054 1.00 97.12 86 ALA A N 1
ATOM 608 C CA . ALA A 1 86 ? -10.440 4.379 -2.898 1.00 97.12 86 ALA A CA 1
ATOM 609 C C . ALA A 1 86 ? -11.266 3.249 -3.518 1.00 97.12 86 ALA A C 1
ATOM 611 O O . ALA A 1 86 ? -12.481 3.384 -3.679 1.00 97.12 86 ALA A O 1
ATOM 612 N N . CYS A 1 87 ? -10.630 2.108 -3.782 1.00 97.81 87 CYS A N 1
ATOM 613 C CA . CYS A 1 87 ? -11.305 0.934 -4.342 1.00 97.81 87 CYS A CA 1
ATOM 614 C C . CYS A 1 87 ? -11.948 1.229 -5.708 1.00 97.81 87 CYS A C 1
ATOM 616 O O . CYS A 1 87 ? -13.111 0.893 -5.932 1.00 97.81 87 CYS A O 1
ATOM 618 N N . ASN A 1 88 ? -11.226 1.917 -6.592 1.00 96.62 88 ASN A N 1
ATOM 619 C CA . ASN A 1 88 ? -11.687 2.187 -7.951 1.00 96.62 88 ASN A CA 1
ATOM 620 C C . ASN A 1 88 ? -11.005 1.211 -8.914 1.00 96.62 88 ASN A C 1
ATOM 622 O O . ASN A 1 88 ? -9.783 1.225 -9.030 1.00 96.62 88 ASN A O 1
ATOM 626 N N . GLY A 1 89 ? -11.794 0.356 -9.556 1.00 97.19 89 GLY A N 1
ATOM 627 C CA . GLY A 1 89 ? -11.344 -0.810 -10.323 1.00 97.19 89 GLY A CA 1
ATOM 628 C C . GLY A 1 89 ? -12.308 -1.983 -10.142 1.00 97.19 89 GLY A C 1
ATOM 629 O O . GLY A 1 89 ? -13.051 -2.044 -9.154 1.00 97.19 89 GLY A O 1
ATOM 630 N N . GLU A 1 90 ? -12.329 -2.911 -11.093 1.00 98.12 90 GLU A N 1
ATOM 631 C CA . GLU A 1 90 ? -13.102 -4.146 -10.977 1.00 98.12 90 GLU A CA 1
ATOM 632 C C . GLU A 1 90 ? -12.598 -4.940 -9.771 1.00 98.12 90 GLU A C 1
ATOM 634 O O . GLU A 1 90 ? -11.402 -5.153 -9.596 1.00 98.12 90 GLU A O 1
ATOM 639 N N . HIS A 1 91 ? -13.503 -5.341 -8.877 1.00 98.12 91 HIS A N 1
ATOM 640 C CA . HIS A 1 91 ? -13.155 -6.108 -7.678 1.00 98.12 91 HIS A CA 1
ATOM 641 C C . HIS A 1 91 ? -12.039 -5.500 -6.794 1.00 98.12 91 HIS A C 1
ATOM 643 O O . HIS A 1 91 ? -11.466 -6.210 -5.964 1.00 98.12 91 HIS A O 1
ATOM 649 N N . ALA A 1 92 ? -11.764 -4.193 -6.910 1.00 98.31 92 ALA A N 1
ATOM 650 C CA . ALA A 1 92 ? -10.604 -3.522 -6.317 1.00 98.31 92 ALA A CA 1
ATOM 651 C C . ALA A 1 92 ? -10.393 -3.805 -4.819 1.00 98.31 92 ALA A C 1
ATOM 653 O O . ALA A 1 92 ? -9.272 -3.962 -4.361 1.00 98.31 92 ALA A O 1
ATOM 654 N N . CYS A 1 93 ? -11.462 -3.906 -4.038 1.00 98.31 93 CYS A N 1
ATOM 655 C CA . CYS A 1 93 ? -11.458 -4.211 -2.606 1.00 98.31 93 CYS A CA 1
ATOM 656 C C . CYS A 1 93 ? -12.384 -5.385 -2.268 1.00 98.31 93 CYS A C 1
ATOM 658 O O . CYS A 1 93 ? -12.908 -5.482 -1.152 1.00 98.31 93 CYS A O 1
ATOM 660 N N . ARG A 1 94 ? -12.615 -6.283 -3.228 1.00 98.12 94 ARG A N 1
ATOM 661 C CA . ARG A 1 94 ? -13.466 -7.457 -3.044 1.00 98.12 94 ARG A CA 1
ATOM 662 C C . ARG A 1 94 ? -12.989 -8.281 -1.849 1.00 98.12 94 ARG A C 1
ATOM 664 O O . ARG A 1 94 ? -11.806 -8.578 -1.743 1.00 98.12 94 ARG A O 1
ATOM 671 N N . PHE A 1 95 ? -13.893 -8.657 -0.948 1.00 97.69 95 PHE A N 1
ATOM 672 C CA . PHE A 1 95 ? -13.598 -9.437 0.265 1.00 97.69 95 PHE A CA 1
ATOM 673 C C . PHE A 1 95 ? -12.503 -8.853 1.180 1.00 97.69 95 PHE A C 1
ATOM 675 O O . PHE A 1 95 ? -11.948 -9.568 2.015 1.00 97.69 95 PHE A O 1
ATOM 682 N N . ASN A 1 96 ? -12.198 -7.557 1.078 1.00 97.44 96 ASN A N 1
ATOM 683 C CA . ASN A 1 96 ? -11.289 -6.903 2.011 1.00 97.44 96 ASN A CA 1
ATOM 684 C C . ASN A 1 96 ? -11.898 -6.848 3.430 1.00 97.44 96 ASN A C 1
ATOM 686 O O . ASN A 1 96 ? -13.095 -6.616 3.623 1.00 97.44 96 ASN A O 1
ATOM 690 N N . SER A 1 97 ? -11.062 -7.048 4.447 1.00 96.88 97 SER A N 1
ATOM 691 C CA . SER A 1 97 ? -11.470 -7.025 5.862 1.00 96.88 97 SER A CA 1
ATOM 692 C C . SER A 1 97 ? -10.810 -5.915 6.682 1.00 96.88 97 SER A C 1
ATOM 694 O O . SER A 1 97 ? -11.225 -5.652 7.812 1.00 96.88 97 SER A O 1
ATOM 696 N N . ALA A 1 98 ? -9.833 -5.210 6.107 1.00 96.62 98 ALA A N 1
ATOM 697 C CA . ALA A 1 98 ? -9.067 -4.173 6.789 1.00 96.62 98 ALA A CA 1
ATOM 698 C C . ALA A 1 98 ? -9.469 -2.745 6.399 1.00 96.62 98 ALA A C 1
ATOM 700 O O . ALA A 1 98 ? -10.204 -2.511 5.443 1.00 96.62 98 ALA A O 1
ATOM 701 N N . SER A 1 99 ? -8.973 -1.746 7.131 1.00 96.56 99 SER A N 1
ATOM 702 C CA . SER A 1 99 ? -9.190 -0.346 6.755 1.00 96.56 99 SER A CA 1
ATOM 703 C C . SER A 1 99 ? -8.394 0.023 5.499 1.00 96.56 99 SER A C 1
ATOM 705 O O . SER A 1 99 ? -7.165 -0.086 5.510 1.00 96.56 99 SER A O 1
ATOM 707 N N . ILE A 1 100 ? -9.080 0.546 4.485 1.00 97.69 100 ILE A N 1
ATOM 708 C CA . ILE A 1 100 ? -8.498 1.162 3.290 1.00 97.69 100 ILE A CA 1
ATOM 709 C C . ILE A 1 100 ? -8.600 2.680 3.420 1.00 97.69 100 ILE A C 1
ATOM 711 O O . ILE A 1 100 ? -9.683 3.231 3.630 1.00 97.69 100 ILE A O 1
ATOM 715 N N . SER A 1 101 ? -7.463 3.367 3.343 1.00 97.00 101 SER A N 1
ATOM 716 C CA . SER A 1 101 ? -7.419 4.823 3.458 1.00 97.00 101 SER A CA 1
ATOM 717 C C . SER A 1 101 ? -7.746 5.537 2.143 1.00 97.00 101 SER A C 1
ATOM 719 O O . SER A 1 101 ? -7.994 4.921 1.113 1.00 97.00 101 SER A O 1
ATOM 721 N N . TRP A 1 102 ? -7.772 6.867 2.196 1.00 95.62 102 TRP A N 1
ATOM 722 C CA . TRP A 1 102 ? -8.066 7.719 1.048 1.00 95.62 102 TRP A CA 1
ATOM 723 C C . TRP A 1 102 ? -7.078 7.506 -0.111 1.00 95.62 102 TRP A C 1
ATOM 725 O O . TRP A 1 102 ? -5.865 7.459 0.114 1.00 95.62 102 TRP A O 1
ATOM 735 N N . GLY A 1 103 ? -7.600 7.422 -1.339 1.00 95.81 103 GLY A N 1
ATOM 736 C CA . GLY A 1 103 ? -6.791 7.340 -2.559 1.00 95.81 103 GLY A CA 1
ATOM 737 C C . GLY A 1 103 ? -5.964 6.057 -2.702 1.00 95.81 103 GLY A C 1
ATOM 738 O O . GLY A 1 103 ? -4.937 6.086 -3.373 1.00 95.81 103 GLY A O 1
ATOM 739 N N . ALA A 1 104 ? -6.348 4.974 -2.026 1.00 98.31 104 ALA A N 1
ATOM 740 C CA . ALA A 1 104 ? -5.651 3.689 -2.055 1.00 98.31 104 ALA A CA 1
ATOM 741 C C . ALA A 1 104 ? -6.458 2.619 -2.803 1.00 98.31 104 ALA A C 1
ATOM 743 O O . ALA A 1 104 ? -7.673 2.759 -2.965 1.00 98.31 104 ALA A O 1
ATOM 744 N N . CYS A 1 105 ? -5.796 1.522 -3.177 1.00 98.62 105 CYS A N 1
ATOM 745 C CA . CYS A 1 105 ? -6.439 0.371 -3.818 1.00 98.62 105 CYS A CA 1
ATOM 746 C C . CYS A 1 105 ? -7.161 0.747 -5.118 1.00 98.62 105 CYS A C 1
ATOM 748 O O . CYS A 1 105 ? -8.326 0.399 -5.303 1.00 98.62 105 CYS A O 1
ATOM 750 N N . ASN A 1 106 ? -6.508 1.528 -5.979 1.00 98.44 106 ASN A N 1
ATOM 751 C CA . ASN A 1 106 ? -7.046 1.863 -7.294 1.00 98.44 106 ASN A CA 1
ATOM 752 C C . ASN A 1 106 ? -6.345 1.006 -8.353 1.00 98.44 106 ASN A C 1
ATOM 754 O O . ASN A 1 106 ? -5.129 1.105 -8.508 1.00 98.44 106 ASN A O 1
ATOM 758 N N . GLY A 1 107 ? -7.113 0.162 -9.031 1.00 98.44 107 GLY A N 1
ATOM 759 C CA . GLY A 1 107 ? -6.654 -0.922 -9.900 1.00 98.44 107 GLY A CA 1
ATOM 760 C C . GLY A 1 107 ? -7.571 -2.138 -9.763 1.00 98.44 107 GLY A C 1
ATOM 761 O O . GLY A 1 107 ? -8.273 -2.291 -8.753 1.00 98.44 107 GLY A O 1
ATOM 762 N N . ASP A 1 108 ? -7.577 -3.002 -10.767 1.00 98.69 108 ASP A N 1
ATOM 763 C CA . ASP A 1 108 ? -8.411 -4.197 -10.774 1.00 98.69 108 ASP A CA 1
ATOM 764 C C . ASP A 1 108 ? -7.881 -5.196 -9.742 1.00 98.69 108 ASP A C 1
ATOM 766 O O . ASP A 1 108 ? -6.694 -5.512 -9.679 1.00 98.69 108 ASP A O 1
ATOM 770 N N . GLY A 1 109 ? -8.747 -5.631 -8.827 1.00 98.50 109 GLY A N 1
ATOM 771 C CA . GLY A 1 109 ? -8.364 -6.505 -7.719 1.00 98.50 109 GLY A CA 1
ATOM 772 C C . GLY A 1 109 ? -7.286 -5.935 -6.783 1.00 98.50 109 GLY A C 1
ATOM 773 O O . GLY A 1 109 ? -6.729 -6.702 -5.997 1.00 98.50 109 GLY A O 1
ATOM 774 N N . ALA A 1 110 ? -6.989 -4.628 -6.831 1.00 98.69 110 ALA A N 1
ATOM 775 C CA . ALA A 1 110 ? -5.828 -4.000 -6.185 1.00 98.69 110 ALA A CA 1
ATOM 776 C C . ALA A 1 110 ? -5.602 -4.416 -4.719 1.00 98.69 110 ALA A C 1
ATOM 778 O O . ALA A 1 110 ? -4.479 -4.640 -4.290 1.00 98.69 110 ALA A O 1
ATOM 779 N N . CYS A 1 111 ? -6.668 -4.554 -3.941 1.00 98.75 111 CYS A N 1
ATOM 780 C CA . CYS A 1 111 ? -6.683 -4.984 -2.544 1.00 98.75 111 CYS A CA 1
ATOM 781 C C . CYS A 1 111 ? -7.693 -6.118 -2.312 1.00 98.75 111 CYS A C 1
ATOM 783 O O . CYS A 1 111 ? -8.270 -6.243 -1.226 1.00 98.75 111 CYS A O 1
ATOM 785 N N . GLY A 1 112 ? -7.928 -6.948 -3.330 1.00 98.38 112 GLY A N 1
ATOM 786 C CA . GLY A 1 112 ? -8.782 -8.124 -3.219 1.00 98.38 112 GLY A CA 1
ATOM 787 C C . GLY A 1 112 ? -8.317 -9.041 -2.083 1.00 98.38 112 GLY A C 1
ATOM 788 O O . GLY A 1 112 ? -7.136 -9.340 -1.949 1.00 98.38 112 GLY A O 1
ATOM 789 N N . SER A 1 113 ? -9.242 -9.486 -1.234 1.00 98.31 113 SER A N 1
ATOM 790 C CA . SER A 1 113 ? -8.981 -10.359 -0.077 1.00 98.31 113 SER A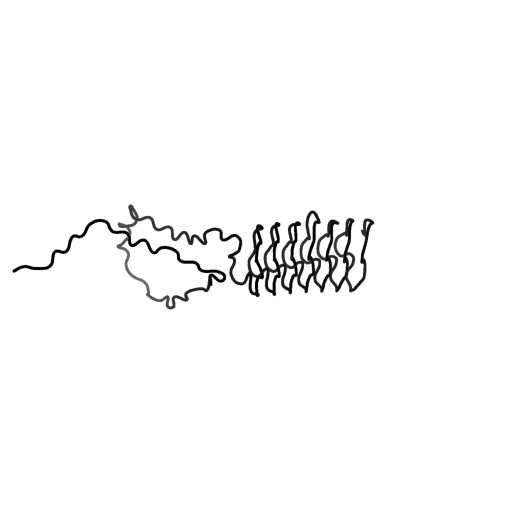 CA 1
ATOM 791 C C . SER A 1 113 ? -7.914 -9.839 0.903 1.00 98.31 113 SER A C 1
ATOM 793 O O . SER A 1 113 ? -7.297 -10.621 1.626 1.00 98.31 113 SER A O 1
ATOM 795 N N . ASN A 1 114 ? -7.685 -8.525 0.950 1.00 98.38 114 ASN A N 1
ATOM 796 C CA . ASN A 1 114 ? -6.717 -7.927 1.860 1.00 98.38 114 ASN A CA 1
ATOM 797 C C . ASN A 1 114 ? -7.193 -7.977 3.330 1.00 98.38 114 ASN A C 1
ATOM 799 O O . ASN A 1 114 ? -8.361 -7.741 3.659 1.00 98.38 114 ASN A O 1
ATOM 803 N N . GLN A 1 115 ? -6.256 -8.285 4.226 1.00 98.06 115 GLN A N 1
ATOM 804 C CA . GLN A 1 115 ? -6.466 -8.419 5.673 1.00 98.06 115 GLN A CA 1
ATOM 805 C C . GLN A 1 115 ? -5.655 -7.399 6.488 1.00 98.06 115 GLN A C 1
ATOM 807 O O . GLN A 1 115 ? -5.924 -7.209 7.675 1.00 98.06 115 GLN A O 1
ATOM 812 N N . GLY A 1 116 ? -4.692 -6.714 5.862 1.00 97.25 116 GLY A N 1
ATOM 813 C CA . GLY A 1 116 ? -3.851 -5.696 6.495 1.00 97.25 116 GLY A CA 1
ATOM 814 C C . GLY A 1 116 ? -4.322 -4.261 6.218 1.00 97.25 116 GLY A C 1
ATOM 815 O O . GLY A 1 116 ? -4.733 -3.961 5.103 1.00 97.25 116 GLY A O 1
ATOM 816 N N . PRO A 1 117 ? -4.270 -3.320 7.175 1.00 97.94 117 PRO A N 1
ATOM 817 C CA . PRO A 1 117 ? -4.554 -1.910 6.911 1.00 97.94 117 PRO A CA 1
ATOM 818 C C . PRO A 1 117 ? -3.704 -1.334 5.769 1.00 97.94 117 PRO A C 1
ATOM 820 O O . PRO A 1 117 ? -2.480 -1.464 5.783 1.00 97.94 117 PRO A O 1
ATOM 823 N N . VAL A 1 118 ? -4.341 -0.616 4.842 1.00 98.62 118 VAL A N 1
ATOM 824 C CA . VAL A 1 118 ? -3.671 0.074 3.728 1.00 98.62 118 VAL A CA 1
ATOM 825 C C . VAL A 1 118 ? -3.753 1.584 3.936 1.00 98.62 118 VAL A C 1
ATOM 827 O O . VAL A 1 118 ? -4.840 2.152 4.095 1.00 98.62 118 VAL A O 1
ATOM 830 N N . LYS A 1 119 ? -2.594 2.247 3.986 1.00 98.50 119 LYS A N 1
ATOM 831 C CA . LYS A 1 119 ? -2.495 3.706 4.148 1.00 98.50 119 LYS A CA 1
ATOM 832 C C . LYS A 1 119 ? -2.704 4.452 2.828 1.00 98.50 119 LYS A C 1
ATOM 834 O O . LYS A 1 119 ? -2.885 3.859 1.772 1.00 98.50 119 LYS A O 1
ATOM 839 N N . GLN A 1 120 ? -2.773 5.778 2.927 1.00 98.19 120 GLN A N 1
ATOM 840 C CA . GLN A 1 120 ? -3.107 6.655 1.808 1.00 98.19 120 GLN A CA 1
ATOM 841 C C . GLN A 1 120 ? -2.125 6.484 0.647 1.00 98.19 120 GLN A C 1
ATOM 843 O O . GLN A 1 120 ? -0.916 6.384 0.880 1.00 98.19 120 GLN A O 1
ATOM 848 N N . PHE A 1 121 ? -2.657 6.557 -0.577 1.00 98.19 121 PHE A N 1
ATOM 849 C CA . PHE A 1 121 ? -1.891 6.492 -1.827 1.00 98.19 121 PHE A CA 1
ATOM 850 C C . PHE A 1 121 ? -1.053 5.223 -2.017 1.00 98.19 121 PHE A C 1
ATOM 852 O O . PHE A 1 121 ? -0.027 5.258 -2.694 1.00 98.19 121 PHE A O 1
ATOM 859 N N . SER A 1 122 ? -1.465 4.125 -1.396 1.00 98.75 122 SER A N 1
ATOM 860 C CA . SER A 1 122 ? -0.777 2.841 -1.497 1.00 98.75 122 SER A CA 1
ATOM 861 C C . SER A 1 122 ? -1.618 1.841 -2.279 1.00 98.75 122 SER A C 1
ATOM 863 O O . SER A 1 122 ? -2.838 2.004 -2.391 1.00 98.75 122 SER A O 1
ATOM 865 N N . CYS A 1 123 ? -0.970 0.783 -2.766 1.00 98.81 123 CYS A N 1
ATOM 866 C CA . CYS A 1 123 ? -1.633 -0.298 -3.497 1.00 98.81 123 CYS A CA 1
ATOM 867 C C . CYS A 1 123 ? -2.372 0.203 -4.748 1.00 98.81 123 CYS A C 1
ATOM 869 O O . CYS A 1 123 ? -3.512 -0.187 -4.981 1.00 98.81 123 CYS A O 1
ATOM 871 N N . ASN A 1 124 ? -1.778 1.130 -5.504 1.00 98.81 124 ASN A N 1
ATOM 872 C CA . ASN A 1 124 ? -2.345 1.571 -6.778 1.00 98.81 124 ASN A CA 1
ATOM 873 C C . ASN A 1 124 ? -1.648 0.828 -7.923 1.00 98.81 124 ASN A C 1
ATOM 875 O O . ASN A 1 124 ? -0.435 0.960 -8.084 1.00 98.81 124 ASN A O 1
ATOM 879 N N . GLY A 1 125 ? -2.419 0.052 -8.674 1.00 98.62 125 GLY A N 1
ATOM 880 C CA . GLY A 1 125 ? -1.962 -0.953 -9.632 1.00 98.62 125 GLY A CA 1
ATOM 881 C C . GLY A 1 125 ? -2.858 -2.188 -9.561 1.00 98.62 125 GLY A C 1
ATOM 882 O O . GLY A 1 125 ? -3.522 -2.426 -8.542 1.00 98.62 125 GLY A O 1
ATOM 883 N N . ASP A 1 126 ? -2.886 -2.971 -10.629 1.00 98.81 126 ASP A N 1
ATOM 884 C CA . ASP A 1 126 ? -3.707 -4.175 -10.690 1.00 98.81 126 ASP A CA 1
ATOM 885 C C . ASP A 1 126 ? -3.132 -5.230 -9.745 1.00 98.81 126 ASP A C 1
ATOM 887 O O . ASP A 1 126 ? -1.927 -5.473 -9.691 1.00 98.81 126 ASP A O 1
ATOM 891 N N . GLU A 1 127 ? -3.994 -5.810 -8.913 1.00 98.75 127 GLU A N 1
ATOM 892 C CA . GLU A 1 127 ? -3.634 -6.774 -7.867 1.00 98.75 127 GLU A CA 1
ATOM 893 C C . GLU A 1 127 ? -2.517 -6.314 -6.902 1.00 98.75 127 GLU A C 1
ATOM 895 O O . GLU A 1 127 ? -1.951 -7.141 -6.181 1.00 98.75 127 GLU A O 1
ATOM 900 N N . ALA A 1 128 ? -2.215 -5.010 -6.838 1.00 98.75 128 ALA A N 1
ATOM 901 C CA . ALA A 1 128 ? -1.031 -4.447 -6.181 1.00 98.75 128 ALA A CA 1
ATOM 902 C C . ALA A 1 128 ? -0.777 -4.964 -4.755 1.00 98.75 128 ALA A C 1
ATOM 904 O O . ALA A 1 128 ? 0.360 -5.196 -4.362 1.00 98.75 128 ALA A O 1
ATOM 905 N N . CYS A 1 129 ? -1.829 -5.172 -3.974 1.00 98.75 129 CYS A N 1
ATOM 906 C CA . CYS A 1 129 ? -1.818 -5.712 -2.616 1.00 98.75 129 CYS A CA 1
ATOM 907 C C . CYS A 1 129 ? -2.853 -6.833 -2.438 1.00 98.75 129 CYS A C 1
ATOM 909 O O . CYS A 1 129 ? -3.318 -7.088 -1.321 1.00 98.75 129 CYS A O 1
ATOM 911 N N . SER A 1 130 ? -3.245 -7.496 -3.527 1.00 98.69 130 SER A N 1
ATOM 912 C CA . SER A 1 130 ? -4.179 -8.619 -3.471 1.00 98.69 130 SER A CA 1
ATOM 913 C C . SER A 1 130 ? -3.628 -9.715 -2.555 1.00 98.69 130 SER A C 1
ATOM 915 O O . SER A 1 130 ? -2.440 -10.039 -2.595 1.00 98.69 130 SER A O 1
ATOM 917 N N . GLY A 1 131 ? -4.472 -10.239 -1.668 1.00 98.06 131 GLY A N 1
ATOM 918 C CA . GLY A 1 131 ? -4.097 -11.265 -0.695 1.00 98.06 131 GLY A CA 1
ATOM 919 C C . GLY A 1 131 ? -3.126 -10.809 0.403 1.00 98.06 131 GLY A C 1
ATOM 920 O O . GLY A 1 131 ? -2.587 -11.657 1.111 1.00 98.06 131 GLY A O 1
ATOM 921 N N . ASN A 1 132 ? -2.881 -9.505 0.579 1.00 97.69 132 ASN A N 1
ATOM 922 C CA . ASN A 1 132 ? -1.981 -9.020 1.628 1.00 97.69 132 ASN A CA 1
ATOM 923 C C . ASN A 1 132 ? -2.507 -9.352 3.040 1.00 97.69 132 ASN A C 1
ATOM 925 O O . ASN A 1 132 ? -3.659 -9.076 3.389 1.00 97.69 132 ASN A O 1
ATOM 929 N N . SER A 1 133 ? -1.628 -9.901 3.877 1.00 97.69 133 SER A N 1
ATOM 930 C CA . SER A 1 133 ? -1.882 -10.246 5.280 1.00 97.69 133 SER A CA 1
ATOM 931 C C . SER A 1 133 ? -0.916 -9.567 6.254 1.00 97.69 133 SER A C 1
ATOM 933 O O . SER A 1 133 ? -0.871 -9.933 7.429 1.00 97.69 133 SER A O 1
ATOM 935 N N . ALA A 1 134 ? -0.112 -8.614 5.780 1.00 94.12 134 ALA A N 1
ATOM 936 C CA . ALA A 1 134 ? 0.837 -7.899 6.620 1.00 94.12 134 ALA A CA 1
ATOM 937 C C . ALA A 1 134 ? 0.161 -7.017 7.683 1.00 94.12 134 ALA A C 1
ATOM 939 O O . ALA A 1 134 ? -0.965 -6.554 7.478 1.00 94.12 134 ALA A O 1
ATOM 940 N N . PRO A 1 135 ? 0.863 -6.684 8.786 1.00 94.44 135 PRO A N 1
ATOM 941 C CA . PRO A 1 135 ? 0.332 -5.802 9.825 1.00 94.44 135 PRO A CA 1
ATOM 942 C C . PRO A 1 135 ? -0.087 -4.414 9.324 1.00 94.44 135 PRO A C 1
ATOM 944 O O . PRO A 1 135 ? -0.997 -3.818 9.898 1.00 94.44 135 PRO A O 1
ATOM 947 N N . ALA A 1 136 ? 0.582 -3.886 8.292 1.00 95.25 136 ALA A N 1
ATOM 948 C CA . ALA A 1 136 ? 0.206 -2.664 7.585 1.00 95.25 136 ALA A CA 1
ATOM 949 C C . ALA A 1 136 ? 1.000 -2.510 6.276 1.00 95.25 136 ALA A C 1
ATOM 951 O O . ALA A 1 136 ? 2.177 -2.868 6.217 1.00 95.25 136 ALA A O 1
ATOM 952 N N . ILE 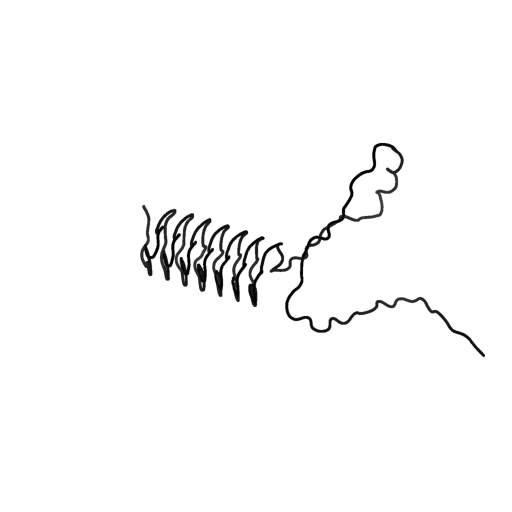A 1 137 ? 0.372 -1.881 5.280 1.00 98.44 137 ILE A N 1
ATOM 953 C CA . ILE A 1 137 ? 1.056 -1.237 4.152 1.00 98.44 137 ILE A CA 1
ATOM 954 C C . ILE A 1 137 ? 1.080 0.268 4.412 1.00 98.44 137 ILE A C 1
ATOM 956 O O . ILE A 1 137 ? 0.027 0.912 4.487 1.00 98.44 137 ILE A O 1
ATOM 960 N N . MET A 1 138 ? 2.276 0.830 4.582 1.00 98.50 138 MET A N 1
ATOM 961 C CA . MET A 1 138 ? 2.463 2.243 4.918 1.00 98.50 138 MET A CA 1
ATOM 962 C C . MET A 1 138 ? 2.289 3.171 3.705 1.00 98.50 138 MET A C 1
ATOM 964 O O . MET A 1 138 ? 2.014 2.733 2.592 1.00 98.50 138 MET A O 1
ATOM 968 N N . TRP A 1 139 ? 2.348 4.484 3.952 1.00 98.38 139 TRP A N 1
ATOM 969 C CA . TRP A 1 139 ? 2.007 5.534 2.984 1.00 98.38 139 TRP A CA 1
ATOM 970 C C . TRP A 1 139 ? 2.822 5.472 1.692 1.00 98.38 139 TRP A C 1
ATOM 972 O O . TRP A 1 139 ? 4.053 5.465 1.749 1.00 98.38 139 TRP A O 1
ATOM 982 N N . GLY A 1 140 ? 2.138 5.578 0.550 1.00 98.50 140 GLY A N 1
ATOM 983 C CA . GLY A 1 140 ? 2.779 5.697 -0.759 1.00 98.50 140 GLY A CA 1
ATOM 984 C C . GLY A 1 140 ? 3.610 4.476 -1.154 1.00 98.50 140 GLY A C 1
ATOM 985 O O . GLY A 1 140 ? 4.632 4.642 -1.815 1.00 98.50 140 GLY A O 1
ATOM 986 N N . SER A 1 141 ? 3.218 3.287 -0.701 1.00 98.75 141 SER A N 1
ATOM 987 C CA . SER A 1 141 ? 3.943 2.032 -0.927 1.00 98.75 141 SER A CA 1
ATOM 988 C C . SER A 1 141 ? 3.146 1.085 -1.819 1.00 98.75 141 SER A C 1
ATOM 990 O O . SER A 1 141 ? 1.926 1.223 -1.940 1.00 98.75 141 SER A O 1
ATOM 992 N N . CYS A 1 142 ? 3.821 0.084 -2.385 1.00 98.81 142 CYS A N 1
ATOM 993 C CA . CYS A 1 142 ? 3.183 -0.950 -3.205 1.00 98.81 142 CYS A CA 1
ATOM 994 C C . CYS A 1 142 ? 2.426 -0.374 -4.409 1.00 98.81 142 CYS A C 1
ATOM 996 O O . CYS A 1 142 ? 1.311 -0.797 -4.694 1.00 98.81 142 CYS A O 1
ATOM 998 N N . ASN A 1 143 ? 2.974 0.650 -5.065 1.00 98.88 143 ASN A N 1
ATOM 999 C CA . ASN A 1 143 ? 2.385 1.192 -6.288 1.00 98.88 143 ASN A CA 1
ATOM 1000 C C . ASN A 1 143 ? 3.039 0.533 -7.503 1.00 98.88 143 ASN A C 1
ATOM 1002 O O . ASN A 1 143 ? 4.258 0.611 -7.643 1.00 98.88 143 ASN A O 1
ATOM 1006 N N . GLY A 1 144 ? 2.237 -0.096 -8.353 1.00 98.69 144 GLY A N 1
ATOM 1007 C CA . GLY A 1 144 ? 2.662 -0.980 -9.438 1.00 98.69 144 GLY A CA 1
ATOM 1008 C C . GLY A 1 144 ? 1.827 -2.258 -9.456 1.00 98.69 144 GLY A C 1
ATOM 1009 O O . GLY A 1 144 ? 1.231 -2.639 -8.440 1.00 98.69 144 GLY A O 1
ATOM 1010 N N . ASP A 1 145 ? 1.790 -2.929 -10.598 1.00 98.81 145 ASP A N 1
ATOM 1011 C CA . ASP A 1 145 ? 0.998 -4.142 -10.767 1.00 98.81 145 ASP A CA 1
ATOM 1012 C C . ASP A 1 145 ? 1.621 -5.283 -9.961 1.00 98.81 145 ASP A C 1
ATOM 1014 O O . ASP A 1 145 ? 2.835 -5.520 -9.987 1.00 98.81 145 ASP A O 1
ATOM 1018 N N . ALA A 1 146 ? 0.787 -5.959 -9.171 1.00 98.62 146 ALA A N 1
ATOM 1019 C CA . ALA A 1 146 ? 1.175 -7.001 -8.226 1.00 98.62 146 ALA A CA 1
ATOM 1020 C C . ALA A 1 146 ? 2.346 -6.617 -7.287 1.00 98.62 146 ALA A C 1
ATOM 1022 O O . ALA A 1 146 ? 3.020 -7.499 -6.744 1.00 98.62 146 ALA A O 1
ATOM 1023 N N . ALA A 1 147 ? 2.590 -5.317 -7.062 1.00 98.69 147 ALA A N 1
ATOM 1024 C CA . ALA A 1 147 ? 3.775 -4.796 -6.374 1.00 98.69 147 ALA A CA 1
ATOM 1025 C C . ALA A 1 147 ? 4.059 -5.469 -5.020 1.00 98.69 147 ALA A C 1
ATOM 1027 O O . ALA A 1 147 ? 5.202 -5.768 -4.701 1.00 98.69 147 ALA A O 1
ATOM 1028 N N . CYS A 1 148 ? 3.023 -5.740 -4.235 1.00 98.75 148 CYS A N 1
ATOM 1029 C CA . CYS A 1 148 ? 3.056 -6.403 -2.933 1.00 98.75 148 CYS A CA 1
ATOM 1030 C C . CYS A 1 148 ? 1.999 -7.512 -2.842 1.00 98.75 148 CYS A C 1
ATOM 1032 O O . CYS A 1 148 ? 1.481 -7.803 -1.758 1.00 98.75 148 CYS A O 1
ATOM 1034 N N . GLN A 1 149 ? 1.639 -8.122 -3.971 1.00 98.69 149 GLN A N 1
ATOM 1035 C CA . GLN A 1 149 ? 0.677 -9.217 -3.982 1.00 98.69 149 GLN A CA 1
ATOM 1036 C C . GLN A 1 149 ? 1.145 -10.336 -3.040 1.00 98.69 149 GLN A C 1
ATOM 1038 O O . GLN A 1 149 ? 2.326 -10.676 -3.011 1.00 98.69 149 GLN A O 1
ATOM 1043 N N . ASN A 1 150 ? 0.228 -10.906 -2.256 1.00 98.31 150 ASN A N 1
ATOM 1044 C CA . ASN A 1 150 ? 0.499 -11.953 -1.264 1.00 98.31 150 ASN A CA 1
ATOM 1045 C C . ASN A 1 150 ? 1.565 -11.582 -0.211 1.00 98.31 150 ASN A C 1
ATOM 1047 O O . ASN A 1 150 ? 2.226 -12.460 0.347 1.00 98.31 150 ASN A O 1
ATOM 1051 N N . ASN A 1 151 ? 1.750 -10.292 0.079 1.00 98.38 151 ASN A N 1
ATOM 1052 C CA . ASN A 1 151 ? 2.676 -9.846 1.112 1.00 98.38 151 ASN A CA 1
ATOM 1053 C C . ASN A 1 151 ? 2.171 -10.188 2.529 1.00 98.38 151 ASN A C 1
ATOM 1055 O O . ASN A 1 151 ? 1.014 -9.953 2.880 1.00 98.38 151 ASN A O 1
ATOM 1059 N N . SER A 1 152 ? 3.066 -10.696 3.373 1.00 98.12 152 SER A N 1
ATOM 1060 C CA . SER A 1 152 ? 2.830 -10.957 4.802 1.00 98.12 152 SER A CA 1
ATOM 1061 C C . SER A 1 152 ? 3.806 -10.210 5.720 1.00 98.12 152 SER A C 1
ATOM 1063 O O . SER A 1 152 ? 3.568 -10.125 6.926 1.00 98.12 152 SER A O 1
ATOM 1065 N N . GLY A 1 153 ? 4.864 -9.620 5.153 1.00 97.38 153 GLY A N 1
ATOM 1066 C CA . GLY A 1 153 ? 5.852 -8.817 5.870 1.00 97.38 153 GLY A CA 1
ATOM 1067 C C . GLY A 1 153 ? 5.474 -7.338 5.997 1.00 97.38 153 GLY A C 1
ATOM 1068 O O . GLY A 1 153 ? 4.672 -6.807 5.231 1.00 97.38 153 GLY A O 1
ATOM 1069 N N . GLN A 1 154 ? 6.038 -6.641 6.983 1.00 96.94 154 GLN A N 1
ATOM 1070 C CA . GLN A 1 154 ? 5.786 -5.209 7.184 1.00 96.94 154 GLN A CA 1
ATOM 1071 C C . GLN A 1 154 ? 6.435 -4.381 6.067 1.00 96.94 154 GLN A C 1
ATOM 1073 O O . GLN A 1 154 ? 7.639 -4.492 5.855 1.00 96.94 154 GLN A O 1
ATOM 1078 N N . ILE A 1 155 ? 5.652 -3.525 5.401 1.00 98.31 155 ILE A N 1
ATOM 1079 C CA . ILE A 1 155 ? 6.138 -2.618 4.353 1.00 98.31 155 ILE A CA 1
ATOM 1080 C C . ILE A 1 155 ? 6.110 -1.185 4.869 1.00 98.31 155 ILE A C 1
ATOM 1082 O O . ILE A 1 155 ? 5.039 -0.623 5.123 1.00 98.31 155 ILE A O 1
ATOM 1086 N N . GLU A 1 156 ? 7.288 -0.586 4.997 1.00 98.38 156 GLU A N 1
ATOM 1087 C CA . GLU A 1 156 ? 7.431 0.803 5.411 1.00 98.38 156 GLU A CA 1
ATOM 1088 C C . GLU A 1 156 ? 7.102 1.803 4.299 1.00 98.38 156 GLU A C 1
ATOM 1090 O O . GLU A 1 156 ? 6.760 1.463 3.164 1.00 98.38 156 GLU A O 1
ATOM 1095 N N . LYS A 1 157 ? 7.109 3.081 4.678 1.00 98.50 157 LYS A N 1
ATOM 1096 C CA . LYS A 1 157 ? 6.716 4.201 3.822 1.00 98.50 157 LYS A CA 1
ATOM 1097 C C . LYS A 1 157 ? 7.551 4.267 2.537 1.00 98.50 157 LYS A C 1
ATOM 1099 O O . LYS A 1 157 ? 8.778 4.226 2.597 1.00 98.50 157 LYS A O 1
ATOM 1104 N N . ALA A 1 158 ? 6.875 4.553 1.423 1.00 98.31 158 ALA A N 1
ATOM 1105 C CA . ALA A 1 158 ? 7.472 4.798 0.110 1.00 98.31 158 ALA A CA 1
ATOM 1106 C C . ALA A 1 158 ? 8.364 3.651 -0.402 1.00 98.31 158 ALA A C 1
ATOM 1108 O O . ALA A 1 158 ? 9.353 3.894 -1.098 1.00 98.31 158 ALA A O 1
ATOM 1109 N N . SER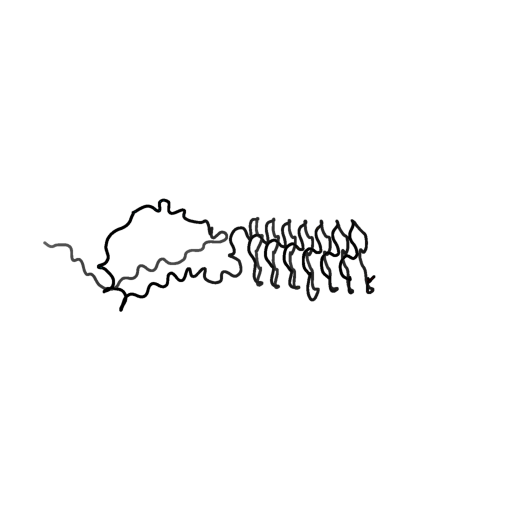 A 1 159 ? 8.007 2.417 -0.059 1.00 98.56 159 SER A N 1
ATOM 1110 C CA . SER A 1 159 ? 8.731 1.200 -0.437 1.00 98.56 159 SER A CA 1
ATOM 1111 C C . SER A 1 159 ? 7.928 0.367 -1.431 1.00 98.56 159 SER A C 1
ATOM 1113 O O . SER A 1 159 ? 6.710 0.534 -1.550 1.00 98.56 159 SER A O 1
ATOM 1115 N N . CYS A 1 160 ? 8.596 -0.570 -2.102 1.00 98.69 160 CYS A N 1
ATOM 1116 C CA . CYS A 1 160 ? 7.953 -1.519 -3.013 1.00 98.69 160 CYS A CA 1
ATOM 1117 C C . CYS A 1 160 ? 7.191 -0.843 -4.163 1.00 98.69 160 CYS A C 1
ATOM 1119 O O . CYS A 1 160 ? 6.109 -1.290 -4.528 1.00 98.69 160 CYS A O 1
ATOM 1121 N N . ASN A 1 161 ? 7.695 0.272 -4.694 1.00 98.81 161 ASN A N 1
ATOM 1122 C CA . ASN A 1 161 ? 7.069 0.937 -5.837 1.00 98.81 161 ASN A CA 1
ATOM 1123 C C . ASN A 1 161 ? 7.695 0.436 -7.141 1.00 98.81 161 ASN A C 1
ATOM 1125 O O . ASN A 1 161 ? 8.886 0.642 -7.359 1.00 98.81 161 ASN A O 1
ATOM 1129 N N . GLY A 1 162 ? 6.893 -0.193 -7.991 1.00 98.69 162 GLY A N 1
ATOM 1130 C CA . GLY A 1 162 ? 7.282 -0.884 -9.217 1.00 98.69 162 GLY A CA 1
ATOM 1131 C C . GLY A 1 162 ? 6.506 -2.191 -9.366 1.00 98.69 162 GLY A C 1
ATOM 1132 O O . GLY A 1 162 ? 6.014 -2.751 -8.381 1.00 98.69 162 GLY A O 1
ATOM 1133 N N . ASP A 1 163 ? 6.415 -2.696 -10.588 1.00 98.75 163 ASP A N 1
ATOM 1134 C CA . ASP A 1 163 ? 5.676 -3.926 -10.861 1.00 98.75 163 ASP A CA 1
ATOM 1135 C C . ASP A 1 163 ? 6.388 -5.111 -10.205 1.00 98.75 163 ASP A C 1
ATOM 1137 O O . ASP A 1 163 ? 7.603 -5.296 -10.342 1.00 98.75 163 ASP A O 1
ATOM 1141 N N . ASN A 1 164 ? 5.636 -5.930 -9.472 1.00 98.44 164 ASN A N 1
ATOM 1142 C CA . ASN A 1 164 ? 6.153 -7.076 -8.718 1.00 98.44 164 ASN A CA 1
ATOM 1143 C C . ASN A 1 164 ? 7.308 -6.744 -7.745 1.00 98.44 164 ASN A C 1
ATOM 1145 O O . ASN A 1 164 ? 8.070 -7.637 -7.368 1.00 98.44 164 ASN A O 1
ATOM 1149 N N . ALA A 1 165 ? 7.470 -5.481 -7.332 1.00 98.31 165 ALA A N 1
ATOM 1150 C CA . ALA A 1 165 ? 8.633 -5.020 -6.570 1.00 98.31 165 ALA A CA 1
ATOM 1151 C C . ALA A 1 165 ? 8.920 -5.850 -5.303 1.00 98.31 165 ALA A C 1
ATOM 1153 O O . ALA A 1 165 ? 10.063 -6.212 -5.047 1.00 98.31 165 ALA A O 1
ATOM 1154 N N . CYS A 1 166 ? 7.886 -6.194 -4.543 1.00 98.44 166 CYS A N 1
ATOM 1155 C CA . CYS A 1 166 ? 7.918 -6.980 -3.307 1.00 98.44 166 CYS A CA 1
ATOM 1156 C C . CYS A 1 166 ? 6.880 -8.113 -3.328 1.00 98.44 166 CYS A C 1
ATOM 1158 O O . CYS A 1 166 ? 6.344 -8.495 -2.282 1.00 98.44 166 CYS A O 1
ATOM 1160 N N . HIS A 1 167 ? 6.563 -8.636 -4.514 1.00 98.25 167 HIS A N 1
ATOM 1161 C CA . HIS A 1 167 ? 5.609 -9.730 -4.676 1.00 98.25 167 HIS A CA 1
ATOM 1162 C C . HIS A 1 167 ? 5.962 -10.891 -3.736 1.00 98.25 167 HIS A C 1
ATOM 1164 O O . HIS A 1 167 ? 7.089 -11.376 -3.755 1.00 98.25 167 HIS A O 1
ATOM 1170 N N . GLY A 1 168 ? 5.020 -11.351 -2.915 1.00 97.88 168 GLY A N 1
ATOM 1171 C CA . GLY A 1 168 ? 5.212 -12.482 -2.007 1.00 97.88 168 GLY A CA 1
ATOM 1172 C C . GLY A 1 168 ? 6.219 -12.245 -0.875 1.00 97.88 168 GLY A C 1
ATOM 1173 O O . GLY A 1 168 ? 6.759 -13.211 -0.341 1.00 97.88 168 GLY A O 1
ATOM 1174 N N . ASN A 1 169 ? 6.509 -10.992 -0.511 1.00 98.00 169 ASN A N 1
ATOM 1175 C CA . ASN A 1 169 ? 7.385 -10.682 0.619 1.00 98.00 169 ASN A CA 1
ATOM 1176 C C . ASN A 1 169 ? 6.812 -11.203 1.955 1.00 98.00 169 ASN A C 1
ATOM 1178 O O . ASN A 1 169 ? 5.619 -11.077 2.242 1.00 98.00 169 ASN A O 1
ATOM 1182 N N . SER A 1 170 ? 7.673 -11.763 2.803 1.00 97.75 170 SER A N 1
ATOM 1183 C CA . SER A 1 170 ? 7.308 -12.332 4.105 1.00 97.75 170 SER A CA 1
ATOM 1184 C C . SER A 1 170 ? 8.079 -11.747 5.288 1.00 97.75 170 SER A C 1
ATOM 1186 O O . SER A 1 170 ? 7.913 -12.227 6.407 1.00 97.75 170 SER A O 1
ATOM 1188 N N . ASP A 1 171 ? 8.922 -10.736 5.069 1.00 97.31 171 ASP A N 1
ATOM 1189 C CA . ASP A 1 171 ? 9.727 -10.096 6.120 1.00 97.31 171 ASP A CA 1
ATOM 1190 C C . ASP A 1 171 ? 9.678 -8.556 6.016 1.00 97.31 171 ASP A C 1
ATOM 1192 O O . ASP A 1 171 ? 8.980 -7.989 5.179 1.00 97.31 171 ASP A O 1
ATOM 1196 N N . HIS A 1 172 ? 10.349 -7.845 6.912 1.00 97.31 172 HIS A N 1
ATOM 1197 C CA . HIS A 1 172 ? 10.357 -6.393 6.974 1.00 97.31 172 HIS A CA 1
ATOM 1198 C C . HIS A 1 172 ? 11.067 -5.766 5.764 1.00 97.31 172 HIS A C 1
ATOM 1200 O O . HIS A 1 172 ? 12.226 -6.074 5.484 1.00 97.31 172 HIS A O 1
ATOM 1206 N N . ILE A 1 173 ? 10.388 -4.837 5.089 1.00 98.19 173 ILE A N 1
ATOM 1207 C CA . ILE A 1 173 ? 10.970 -3.932 4.097 1.00 98.19 173 ILE A CA 1
ATOM 1208 C C . ILE A 1 173 ? 11.004 -2.530 4.697 1.00 98.19 173 ILE A C 1
ATOM 1210 O O . ILE A 1 173 ? 9.960 -1.913 4.927 1.00 98.19 173 ILE A O 1
ATOM 1214 N N . GLY A 1 174 ? 12.216 -2.027 4.909 1.00 98.06 174 GLY A N 1
ATOM 1215 C CA . GLY A 1 174 ? 12.486 -0.697 5.430 1.00 98.06 174 GLY A CA 1
ATOM 1216 C C . GLY A 1 174 ? 12.031 0.426 4.488 1.00 98.06 174 GLY A C 1
ATOM 1217 O O . GLY A 1 174 ? 11.648 0.187 3.338 1.00 98.06 174 GLY A O 1
ATOM 1218 N N . PRO A 1 175 ? 12.036 1.679 4.968 1.00 98.19 175 PRO A N 1
ATOM 1219 C CA . PRO A 1 175 ? 11.482 2.817 4.242 1.00 98.19 175 PRO A CA 1
ATOM 1220 C C . PRO A 1 175 ? 12.295 3.147 2.986 1.00 98.19 175 PRO A C 1
ATOM 1222 O O . PRO A 1 175 ? 13.518 3.244 3.036 1.00 98.19 175 PRO A O 1
ATOM 1225 N N . GLY A 1 176 ? 11.613 3.373 1.862 1.00 97.81 176 GLY A N 1
ATOM 1226 C CA . GLY A 1 176 ? 12.252 3.698 0.583 1.00 97.81 176 GLY A CA 1
ATOM 1227 C C . GLY A 1 176 ? 12.931 2.522 -0.128 1.00 97.81 176 GLY A C 1
ATOM 1228 O O . GLY A 1 176 ? 13.584 2.737 -1.152 1.00 97.81 176 GLY A O 1
ATOM 1229 N N . MET A 1 177 ? 12.804 1.301 0.393 1.00 98.31 177 MET A N 1
ATOM 1230 C CA . MET A 1 177 ? 13.483 0.119 -0.138 1.00 98.31 177 MET A CA 1
ATOM 1231 C C . MET A 1 177 ? 12.673 -0.564 -1.243 1.00 98.31 177 MET A C 1
ATOM 1233 O O . MET A 1 177 ? 11.457 -0.390 -1.343 1.00 98.31 177 MET A O 1
ATOM 1237 N N . CYS A 1 178 ? 13.362 -1.366 -2.061 1.00 97.69 178 CYS A N 1
ATOM 1238 C CA . CYS A 1 178 ? 12.749 -2.181 -3.115 1.00 97.69 178 CYS A CA 1
ATOM 1239 C C . CYS A 1 178 ? 11.913 -1.353 -4.104 1.00 97.69 178 CYS A C 1
ATOM 1241 O O . CYS A 1 178 ? 10.794 -1.708 -4.448 1.00 97.69 178 CYS A O 1
ATOM 1243 N N . ASN A 1 179 ? 12.434 -0.197 -4.515 1.00 98.44 179 ASN A N 1
ATOM 1244 C CA . ASN A 1 179 ? 11.797 0.643 -5.522 1.00 98.44 179 ASN A CA 1
ATOM 1245 C C . ASN A 1 179 ? 12.381 0.323 -6.905 1.00 98.44 179 ASN A C 1
ATOM 1247 O O . ASN A 1 179 ? 13.595 0.393 -7.104 1.00 98.44 179 ASN A O 1
ATOM 1251 N N . GLY A 1 180 ? 11.502 -0.008 -7.843 1.00 97.94 180 GLY A N 1
ATOM 1252 C CA . GLY A 1 180 ? 11.785 -0.530 -9.173 1.00 97.94 180 GLY A CA 1
ATOM 1253 C C . GLY A 1 180 ? 11.135 -1.897 -9.383 1.00 97.94 180 GLY A C 1
ATOM 1254 O O . GLY A 1 180 ? 10.895 -2.644 -8.428 1.00 97.94 180 GLY A O 1
ATOM 1255 N N . ASP A 1 181 ? 10.883 -2.227 -10.645 1.00 98.44 181 ASP A N 1
ATOM 1256 C CA . ASP A 1 181 ? 10.231 -3.479 -11.020 1.00 98.44 181 ASP A CA 1
ATOM 1257 C C . ASP A 1 181 ? 11.094 -4.684 -10.629 1.00 98.44 181 ASP A C 1
ATOM 1259 O O . ASP A 1 181 ? 12.305 -4.702 -10.866 1.00 98.44 181 ASP A O 1
ATOM 1263 N N . ASN A 1 182 ? 10.465 -5.717 -10.068 1.00 97.38 182 ASN A N 1
ATOM 1264 C CA . ASN A 1 182 ? 11.107 -6.989 -9.711 1.00 97.38 182 ASN A CA 1
ATOM 1265 C C . ASN A 1 182 ? 12.353 -6.861 -8.803 1.00 97.38 182 ASN A C 1
ATOM 1267 O O . ASN A 1 182 ? 13.287 -7.658 -8.914 1.00 97.38 182 ASN A O 1
ATOM 1271 N N . THR A 1 183 ? 12.408 -5.871 -7.910 1.00 95.00 183 THR A N 1
ATOM 1272 C 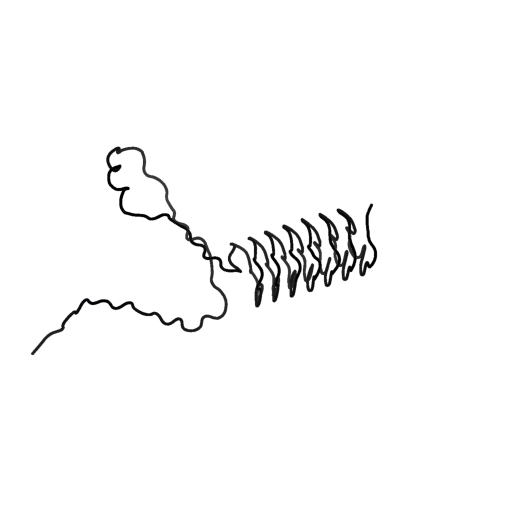CA . THR A 1 183 ? 13.616 -5.596 -7.107 1.00 95.00 183 THR A CA 1
ATOM 1273 C C . THR A 1 183 ? 13.803 -6.510 -5.890 1.00 95.00 183 THR A C 1
ATOM 1275 O O . THR A 1 183 ? 14.938 -6.877 -5.588 1.00 95.00 183 THR A O 1
ATOM 1278 N N . CYS A 1 184 ? 12.724 -6.907 -5.210 1.00 95.62 184 CYS A N 1
ATOM 1279 C CA . CYS A 1 184 ? 12.722 -7.753 -4.006 1.00 95.62 184 CYS A CA 1
ATOM 1280 C C . CYS A 1 184 ? 11.602 -8.825 -3.988 1.00 95.62 184 CYS A C 1
ATOM 1282 O O . CYS A 1 184 ? 10.958 -9.021 -2.948 1.00 95.62 184 CYS A O 1
ATOM 1284 N N . PRO A 1 185 ? 11.326 -9.538 -5.096 1.00 93.06 185 PRO A N 1
ATOM 1285 C CA . PRO A 1 185 ? 10.291 -10.565 -5.103 1.00 93.06 185 PRO A CA 1
ATOM 1286 C C . PRO A 1 185 ? 10.652 -11.715 -4.150 1.00 93.06 185 PRO A C 1
ATOM 1288 O O . PRO A 1 185 ? 11.795 -12.172 -4.103 1.00 93.06 185 PRO A O 1
ATOM 1291 N N . GLY A 1 186 ? 9.666 -12.198 -3.397 1.00 91.50 186 GLY A N 1
ATOM 1292 C CA . GLY A 1 186 ? 9.783 -13.338 -2.489 1.00 91.50 186 GLY A CA 1
ATOM 1293 C C . GLY A 1 186 ? 10.728 -13.105 -1.314 1.00 91.50 186 GLY A C 1
ATOM 1294 O O . GLY A 1 186 ? 11.260 -14.070 -0.765 1.00 91.50 186 GLY A O 1
ATOM 1295 N N . ASN A 1 187 ? 10.992 -11.846 -0.953 1.00 93.62 187 ASN A N 1
ATOM 1296 C CA . ASN A 1 187 ? 11.916 -11.536 0.125 1.00 93.62 187 ASN A CA 1
ATOM 1297 C C . ASN A 1 187 ? 11.461 -12.161 1.456 1.00 93.62 187 ASN A C 1
ATOM 1299 O O . ASN A 1 187 ? 10.326 -11.981 1.893 1.00 93.62 187 ASN A O 1
ATOM 1303 N N . SER A 1 188 ? 12.376 -12.874 2.110 1.00 95.31 188 SER A N 1
ATOM 1304 C CA . SER A 1 188 ? 12.139 -13.580 3.373 1.00 95.31 188 SER A CA 1
ATOM 1305 C C . SER A 1 188 ? 13.141 -13.189 4.461 1.00 95.31 188 SER A C 1
ATOM 1307 O O . SER A 1 188 ? 13.374 -13.962 5.390 1.00 95.31 188 SER A O 1
ATOM 1309 N N . THR A 1 189 ? 13.805 -12.046 4.287 1.00 94.19 189 THR A N 1
ATOM 1310 C CA . THR A 1 189 ? 14.786 -11.488 5.223 1.00 94.19 189 THR A CA 1
ATOM 1311 C C . THR A 1 189 ? 14.586 -9.988 5.348 1.00 94.19 189 THR A C 1
ATOM 1313 O O . THR A 1 189 ? 14.191 -9.343 4.385 1.00 94.19 189 THR A O 1
ATOM 1316 N N . THR A 1 190 ? 14.897 -9.395 6.492 1.00 95.38 190 THR A N 1
ATOM 1317 C CA . THR A 1 190 ? 14.818 -7.939 6.653 1.00 95.38 190 THR A CA 1
ATOM 1318 C C . THR A 1 190 ? 15.661 -7.191 5.603 1.00 95.38 190 THR A C 1
ATOM 1320 O O . THR A 1 190 ? 16.855 -7.460 5.457 1.00 95.38 190 THR A O 1
ATOM 1323 N N . VAL A 1 191 ? 15.047 -6.237 4.893 1.00 95.50 191 VAL A N 1
ATOM 1324 C CA . VAL A 1 191 ? 15.712 -5.317 3.955 1.00 95.50 191 VAL A CA 1
ATOM 1325 C C . VAL A 1 191 ? 15.714 -3.919 4.560 1.00 95.50 191 VAL A C 1
ATOM 1327 O O . VAL A 1 191 ? 14.691 -3.242 4.581 1.00 95.50 191 VAL A O 1
ATOM 1330 N N . GLU A 1 192 ? 16.872 -3.468 5.023 1.00 93.00 192 GLU A N 1
ATOM 1331 C CA . GLU A 1 192 ? 17.089 -2.134 5.591 1.00 93.00 192 GLU A CA 1
ATOM 1332 C C . GLU A 1 192 ? 18.354 -1.507 4.978 1.00 93.00 192 GLU A C 1
ATOM 1334 O O . GLU A 1 192 ? 19.132 -2.192 4.309 1.00 93.00 192 GLU A O 1
ATOM 1339 N N . THR A 1 193 ? 18.526 -0.195 5.150 1.00 77.31 193 THR A N 1
ATOM 1340 C CA . THR A 1 193 ? 19.695 0.570 4.673 1.00 77.31 193 THR A CA 1
ATOM 1341 C C . THR A 1 193 ? 20.926 0.387 5.544 1.00 77.31 193 THR A C 1
ATOM 1343 O O . THR A 1 193 ? 20.750 0.449 6.782 1.00 77.31 193 THR A O 1
#